Protein AF-A0A2V7V1M1-F1 (afdb_monomer)

Structure (mmCIF, N/CA/C/O backbone):
data_AF-A0A2V7V1M1-F1
#
_entry.id   AF-A0A2V7V1M1-F1
#
loop_
_atom_site.group_PDB
_atom_site.id
_atom_site.type_symbol
_atom_site.label_atom_id
_atom_site.label_alt_id
_atom_site.label_comp_id
_atom_site.label_asym_id
_atom_site.label_entity_id
_atom_site.label_seq_id
_atom_site.pdbx_PDB_ins_code
_atom_site.Cartn_x
_atom_site.Cartn_y
_atom_site.Cartn_z
_atom_site.occupancy
_atom_site.B_iso_or_equiv
_atom_site.auth_seq_id
_atom_site.auth_comp_id
_atom_site.auth_asym_id
_atom_site.auth_atom_id
_atom_site.pdbx_PDB_model_num
ATOM 1 N N . MET A 1 1 ? 13.861 43.658 44.690 1.00 51.38 1 MET A N 1
ATOM 2 C CA . MET A 1 1 ? 13.424 42.309 44.253 1.00 51.38 1 MET A CA 1
ATOM 3 C C . MET A 1 1 ? 11.923 42.348 43.975 1.00 51.38 1 MET A C 1
ATOM 5 O O . MET A 1 1 ? 11.131 42.297 44.905 1.00 51.38 1 MET A O 1
ATOM 9 N N . SER A 1 2 ? 11.539 42.556 42.711 1.00 53.91 2 SER A N 1
ATOM 10 C CA . SER A 1 2 ? 10.139 42.697 42.281 1.00 53.91 2 SER A CA 1
ATOM 11 C C . SER A 1 2 ? 9.498 41.315 42.116 1.00 53.91 2 SER A C 1
ATOM 13 O O . SER A 1 2 ? 9.971 40.508 41.316 1.00 53.91 2 SER A O 1
ATOM 15 N N . ARG A 1 3 ? 8.462 41.010 42.907 1.00 58.75 3 ARG A N 1
ATOM 16 C CA . ARG A 1 3 ? 7.709 39.749 42.821 1.00 58.75 3 ARG A CA 1
ATOM 17 C C . ARG A 1 3 ? 6.746 39.830 41.635 1.00 58.75 3 ARG A C 1
ATOM 19 O O . ARG A 1 3 ? 5.754 40.548 41.697 1.00 58.75 3 ARG A O 1
ATOM 26 N N . HIS A 1 4 ? 7.038 39.092 40.567 1.00 59.34 4 HIS A N 1
ATOM 27 C CA . HIS A 1 4 ? 6.088 38.865 39.476 1.00 59.34 4 HIS A CA 1
ATOM 28 C C . HIS A 1 4 ? 4.825 38.161 40.016 1.00 59.34 4 HIS A C 1
ATOM 30 O O . HIS A 1 4 ? 4.958 37.130 40.683 1.00 59.34 4 HIS A O 1
ATOM 36 N N . PRO A 1 5 ? 3.606 38.666 39.750 1.00 63.44 5 PRO A N 1
ATOM 37 C CA . PRO A 1 5 ? 2.379 37.979 40.134 1.00 63.44 5 PRO A CA 1
ATOM 38 C C . PRO A 1 5 ? 2.187 36.720 39.277 1.00 63.44 5 PRO A C 1
ATOM 40 O O . PRO A 1 5 ? 2.257 36.759 38.049 1.00 63.44 5 PRO A O 1
ATOM 43 N N . ALA A 1 6 ? 1.949 35.587 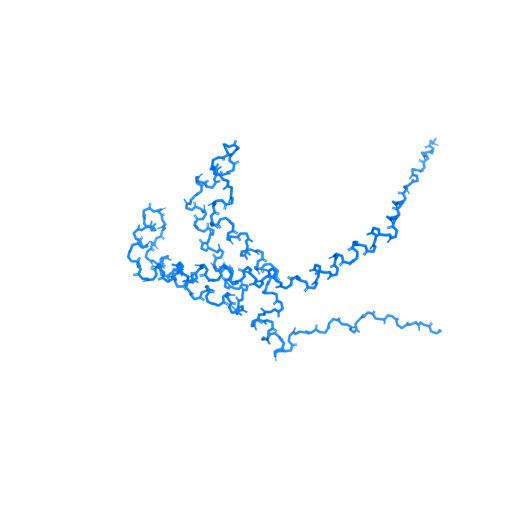39.938 1.00 64.56 6 ALA A N 1
ATOM 44 C CA . ALA A 1 6 ? 1.713 34.302 39.294 1.00 64.56 6 ALA A CA 1
ATOM 45 C C . ALA A 1 6 ? 0.456 34.355 38.408 1.00 64.56 6 ALA A C 1
ATOM 47 O O . ALA A 1 6 ? -0.660 34.564 38.890 1.00 64.56 6 ALA A O 1
ATOM 48 N N . VAL A 1 7 ? 0.630 34.133 37.104 1.00 67.25 7 VAL A N 1
ATOM 49 C CA . VAL A 1 7 ? -0.473 33.997 36.146 1.00 67.25 7 VAL A CA 1
ATOM 50 C C . VAL A 1 7 ? -1.250 32.720 36.482 1.00 67.25 7 VAL A C 1
ATOM 52 O O . VAL A 1 7 ? -0.789 31.605 36.242 1.00 67.25 7 VAL A O 1
ATOM 55 N N . LYS A 1 8 ? -2.442 32.875 37.069 1.00 66.94 8 LYS A N 1
ATOM 56 C CA . LYS A 1 8 ? -3.349 31.773 37.414 1.00 66.94 8 LYS A CA 1
ATOM 57 C C . LYS A 1 8 ? -3.848 31.118 36.118 1.00 66.94 8 LYS A C 1
ATOM 59 O O . LYS A 1 8 ? -4.752 31.645 35.471 1.00 66.94 8 LYS A O 1
ATOM 64 N N . ARG A 1 9 ? -3.244 29.989 35.714 1.00 70.25 9 ARG A N 1
ATOM 65 C CA . ARG A 1 9 ? -3.708 29.169 34.577 1.00 70.25 9 ARG A CA 1
ATOM 66 C C . ARG A 1 9 ? -5.185 28.831 34.792 1.00 70.25 9 ARG A C 1
ATOM 68 O O . ARG A 1 9 ? -5.522 28.093 35.713 1.00 70.25 9 ARG A O 1
ATOM 75 N N . ARG A 1 10 ? -6.069 29.386 33.960 1.00 66.31 10 ARG A N 1
ATOM 76 C CA . ARG A 1 10 ? -7.486 29.009 33.949 1.00 66.31 10 ARG A CA 1
ATOM 77 C C . ARG A 1 10 ? -7.584 27.581 33.417 1.00 66.31 10 ARG A C 1
ATOM 79 O O . ARG A 1 10 ? -7.200 27.322 32.281 1.00 66.31 10 ARG A O 1
ATOM 86 N N . SER A 1 11 ? -8.070 26.662 34.242 1.00 73.69 11 SER A N 1
ATOM 87 C CA . SER A 1 11 ? -8.460 25.326 33.798 1.00 73.69 11 SER A CA 1
ATOM 88 C C . SER A 1 11 ? -9.608 25.452 32.784 1.00 73.69 11 SER A C 1
ATOM 90 O O . SER A 1 11 ? -10.549 26.208 33.048 1.00 73.69 11 SER A O 1
ATOM 92 N N . PRO A 1 12 ? -9.533 24.777 31.621 1.00 70.44 12 PRO A N 1
ATOM 93 C CA . PRO A 1 12 ? -10.560 24.875 30.588 1.00 70.44 12 PRO A CA 1
ATOM 94 C C . PRO A 1 12 ? -11.915 24.433 31.150 1.00 70.44 12 PRO A C 1
ATOM 96 O O . PRO A 1 12 ? -12.007 23.416 31.839 1.00 70.44 12 PRO A O 1
ATOM 99 N N . MET A 1 13 ? -12.961 25.221 30.891 1.00 72.62 13 MET A N 1
ATOM 100 C CA . MET A 1 13 ? -14.314 24.890 31.338 1.00 72.62 13 MET A CA 1
ATOM 101 C C . MET A 1 13 ? -14.785 23.604 30.635 1.00 72.62 13 MET A C 1
ATOM 103 O O . MET A 1 13 ? -14.652 23.507 29.412 1.00 72.62 13 MET A O 1
ATOM 107 N N . PRO A 1 14 ? -15.327 22.614 31.368 1.00 74.44 14 PRO A N 1
ATOM 108 C CA . PRO A 1 14 ? -15.823 21.384 30.766 1.00 74.44 14 PRO A CA 1
ATOM 109 C C . PRO A 1 14 ? -16.993 21.682 29.822 1.00 74.44 14 PRO A C 1
ATOM 111 O O . PRO A 1 14 ? -17.868 22.491 30.132 1.00 74.44 14 PRO A O 1
ATOM 114 N N . ALA A 1 15 ? -17.016 21.011 28.668 1.00 77.38 15 ALA A N 1
ATOM 115 C CA . ALA A 1 15 ? -18.083 21.165 27.682 1.00 77.38 15 ALA A CA 1
ATOM 116 C C . ALA A 1 15 ? -19.467 20.825 28.282 1.00 77.38 15 ALA A C 1
ATOM 118 O O . ALA A 1 15 ? -19.541 19.988 29.189 1.00 77.38 15 ALA A O 1
ATOM 119 N N . PRO A 1 16 ? -20.570 21.393 27.758 1.00 84.56 16 PRO A N 1
ATOM 120 C CA . PRO A 1 16 ? -21.925 21.085 28.216 1.00 84.56 16 PRO A CA 1
ATOM 121 C C . PRO A 1 16 ? -22.226 19.575 28.212 1.00 84.56 16 PRO A C 1
ATOM 123 O O . PRO A 1 16 ? -21.782 18.841 27.326 1.00 84.56 16 PRO A O 1
ATOM 126 N N . SER A 1 17 ? -23.015 19.096 29.178 1.00 84.50 17 SER A N 1
ATOM 127 C CA . SER A 1 17 ? -23.287 17.660 29.397 1.00 84.50 17 SER A CA 1
ATOM 128 C C . SER A 1 17 ? -23.879 16.943 28.173 1.00 84.50 17 SER A C 1
ATOM 130 O O . SER A 1 17 ? -23.577 15.773 27.936 1.00 84.50 17 SER A O 1
ATOM 132 N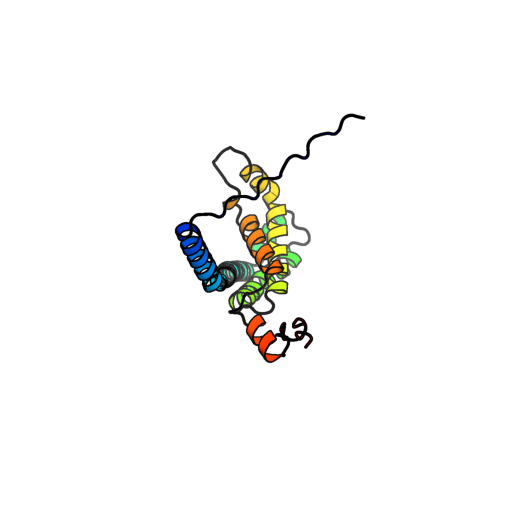 N . PHE A 1 18 ? -24.667 17.651 27.362 1.00 86.88 18 PHE A N 1
ATOM 133 C CA . PHE A 1 18 ? -25.202 17.163 26.091 1.00 86.88 18 PHE A CA 1
ATOM 134 C C . PHE A 1 18 ? -24.100 16.889 25.053 1.00 86.88 18 PHE A C 1
ATOM 136 O O . PHE A 1 18 ? -24.046 15.793 24.493 1.00 86.88 18 PHE A O 1
ATOM 143 N N . VAL A 1 19 ? -23.158 17.824 24.874 1.00 90.06 19 VAL A N 1
ATOM 144 C CA . VAL A 1 19 ? -22.005 17.676 23.964 1.00 90.06 19 VAL A CA 1
ATOM 145 C C . VAL A 1 19 ? -21.150 16.482 24.380 1.00 90.06 19 VAL A C 1
ATOM 147 O O . VAL A 1 19 ? -20.764 15.669 23.545 1.00 90.06 19 VAL A O 1
ATOM 150 N N . GLN A 1 20 ? -20.922 16.309 25.684 1.00 88.69 20 GLN A N 1
ATOM 151 C CA . GLN A 1 20 ? -20.169 15.161 26.189 1.00 88.69 20 GLN A CA 1
ATOM 152 C C . GLN A 1 20 ? -20.876 13.822 25.949 1.00 88.69 20 GLN A C 1
ATOM 154 O O . GLN A 1 20 ? -20.200 12.809 25.771 1.00 88.69 20 GLN A O 1
ATOM 159 N N . ARG A 1 21 ? -22.215 13.776 25.994 1.00 86.94 21 ARG A N 1
ATOM 160 C CA . ARG A 1 21 ? -22.986 12.553 25.713 1.00 86.94 21 ARG A CA 1
ATOM 161 C C . ARG A 1 21 ? -22.915 12.191 24.233 1.00 86.94 21 ARG A C 1
ATOM 163 O O . ARG A 1 21 ? -22.612 11.042 23.925 1.00 86.94 21 ARG A O 1
ATOM 170 N N . LEU A 1 22 ? -23.119 13.164 23.343 1.00 92.06 22 LEU A N 1
ATOM 171 C CA . LEU A 1 22 ? -23.002 12.956 21.898 1.00 92.06 22 LEU A CA 1
ATOM 172 C C . LEU A 1 22 ? -21.583 12.540 21.496 1.00 92.06 22 LEU A C 1
ATOM 174 O O . LEU A 1 22 ? -21.419 11.552 20.787 1.00 92.06 22 LEU A O 1
ATOM 178 N N . ALA A 1 23 ? -20.557 13.221 22.015 1.00 91.12 23 ALA A N 1
ATOM 179 C CA . ALA A 1 23 ? -19.163 12.863 21.761 1.00 91.12 23 ALA A CA 1
ATOM 180 C C . ALA A 1 23 ? -18.842 11.437 22.240 1.00 91.12 23 ALA A C 1
ATOM 182 O O . ALA A 1 23 ? -18.230 10.658 21.513 1.00 91.12 23 ALA A O 1
ATOM 183 N N . ARG A 1 24 ? -19.310 11.053 23.437 1.00 91.81 24 ARG A N 1
ATOM 184 C CA . ARG A 1 24 ? -19.140 9.686 23.959 1.00 91.81 24 ARG A CA 1
ATOM 185 C C . ARG A 1 24 ? -19.852 8.640 23.105 1.00 91.81 24 ARG A C 1
ATOM 187 O O . ARG A 1 24 ? -19.298 7.564 22.901 1.00 91.81 24 ARG A O 1
ATOM 194 N N . LEU A 1 25 ? -21.054 8.938 22.615 1.00 93.19 25 LEU A N 1
ATOM 195 C CA . LEU A 1 25 ? -21.785 8.038 21.726 1.00 93.19 25 LEU A CA 1
ATOM 196 C C . LEU A 1 25 ? -21.043 7.856 20.395 1.00 93.19 25 LEU A C 1
ATOM 198 O O . LEU A 1 25 ? -20.834 6.722 19.972 1.00 93.19 25 LEU A O 1
ATOM 202 N N . GLY A 1 26 ? -20.581 8.954 19.790 1.00 91.50 26 GLY A N 1
ATOM 203 C CA . GLY A 1 26 ? -19.808 8.928 18.547 1.00 91.50 26 GLY A CA 1
ATOM 204 C C . GLY A 1 26 ? -18.506 8.137 18.680 1.00 91.50 26 GLY A C 1
ATOM 205 O O . GLY A 1 26 ? -18.229 7.271 17.856 1.00 91.50 26 GLY A O 1
ATOM 206 N N . LEU A 1 27 ? -17.748 8.351 19.760 1.00 92.69 27 LEU A N 1
ATOM 207 C CA . LEU A 1 27 ? -16.517 7.599 20.035 1.00 92.69 27 LEU A CA 1
ATOM 208 C C . LEU A 1 27 ? -16.779 6.098 20.224 1.00 92.69 27 LEU A C 1
ATOM 210 O O . LEU A 1 27 ? -16.011 5.276 19.731 1.00 92.69 27 LEU A O 1
ATOM 214 N N . ARG A 1 28 ? -17.874 5.724 20.898 1.00 93.12 28 ARG A N 1
ATOM 215 C CA . ARG A 1 28 ? -18.269 4.314 21.058 1.00 93.12 28 ARG A CA 1
ATOM 216 C C . ARG A 1 28 ? -18.643 3.670 19.728 1.00 93.12 28 ARG A C 1
ATOM 218 O O . ARG A 1 28 ? -18.215 2.552 19.465 1.00 93.12 28 ARG A O 1
ATOM 225 N N . ALA A 1 29 ? -19.409 4.371 18.896 1.00 91.50 29 ALA A N 1
ATOM 226 C CA . ALA A 1 29 ? -19.768 3.890 17.567 1.00 91.50 29 ALA A CA 1
ATOM 227 C C . ALA A 1 29 ? -18.523 3.721 16.679 1.00 91.50 29 ALA A C 1
ATOM 229 O O . ALA A 1 29 ? -18.349 2.674 16.060 1.00 91.50 29 ALA A O 1
ATOM 230 N N . ALA A 1 30 ? -17.614 4.701 16.684 1.00 89.94 30 ALA A N 1
ATOM 231 C CA . ALA A 1 30 ? -16.349 4.621 15.958 1.00 89.94 30 ALA A CA 1
ATOM 232 C C . ALA A 1 30 ? -15.490 3.436 16.428 1.00 89.94 30 ALA A C 1
ATOM 234 O O . ALA A 1 30 ? -14.969 2.694 15.601 1.00 89.94 30 ALA A O 1
ATOM 235 N N . ALA A 1 31 ? -15.396 3.205 17.742 1.00 88.50 31 ALA A N 1
ATOM 236 C CA . ALA A 1 31 ? -14.683 2.055 18.294 1.00 88.50 31 ALA A CA 1
ATOM 237 C C . ALA A 1 31 ? -15.320 0.718 17.879 1.00 88.50 31 ALA A C 1
ATOM 239 O O . ALA A 1 31 ? -14.606 -0.215 17.516 1.00 88.50 31 ALA A O 1
ATOM 240 N N . ALA A 1 32 ? -16.655 0.634 17.873 1.00 88.94 32 ALA A N 1
ATOM 241 C CA . ALA A 1 32 ? -17.377 -0.563 17.446 1.00 88.94 32 ALA A CA 1
ATOM 242 C C . ALA A 1 32 ? -17.166 -0.883 15.956 1.00 88.94 32 ALA A C 1
ATOM 244 O O . ALA A 1 32 ? -17.145 -2.051 15.583 1.00 88.94 32 ALA A O 1
ATOM 245 N N . LEU A 1 33 ? -16.977 0.138 15.115 1.00 91.81 33 LEU A N 1
ATOM 246 C CA . LEU A 1 33 ? -16.771 -0.003 13.670 1.00 91.81 33 LEU A CA 1
ATOM 247 C C . LEU A 1 33 ? -15.294 0.014 13.251 1.00 91.81 33 LEU A C 1
ATOM 249 O O . LEU A 1 33 ? -14.994 -0.172 12.073 1.00 91.81 33 LEU A O 1
ATOM 253 N N . ALA A 1 34 ? -14.356 0.189 14.186 1.00 89.81 34 ALA A N 1
ATOM 254 C CA . ALA A 1 34 ? -12.929 0.329 13.888 1.00 89.81 34 ALA A CA 1
ATOM 255 C C . ALA A 1 34 ? -12.341 -0.875 13.130 1.00 89.81 34 ALA A C 1
ATOM 257 O O . ALA A 1 34 ? -11.367 -0.728 12.395 1.00 89.81 34 ALA A O 1
ATOM 258 N N . PHE A 1 35 ? -12.944 -2.062 13.264 1.00 89.81 35 PHE A N 1
ATOM 259 C CA . PHE A 1 35 ? -12.525 -3.261 12.537 1.00 89.81 35 PHE A CA 1
ATOM 260 C C . PHE A 1 35 ? -12.813 -3.205 11.029 1.00 89.81 35 PHE A C 1
ATOM 262 O O . PHE A 1 35 ? -12.170 -3.935 10.273 1.00 89.81 35 PHE A O 1
ATOM 269 N N . LEU A 1 36 ? -13.755 -2.362 10.584 1.00 92.62 36 LEU A N 1
ATOM 270 C CA . LEU A 1 36 ? -14.121 -2.253 9.172 1.00 92.62 36 LEU A CA 1
ATOM 271 C C . LEU A 1 36 ? -12.991 -1.651 8.346 1.00 92.62 36 LEU A C 1
ATOM 273 O O . LEU A 1 36 ? -12.728 -2.141 7.255 1.00 92.62 36 LEU A O 1
ATOM 277 N N . ALA A 1 37 ? -12.289 -0.643 8.867 1.00 91.06 37 ALA A N 1
ATOM 278 C CA . ALA A 1 37 ? -11.195 0.005 8.149 1.00 91.06 37 ALA A CA 1
ATOM 279 C C . ALA A 1 37 ? -10.106 -0.993 7.690 1.00 91.06 37 ALA A C 1
ATOM 281 O O . ALA A 1 37 ? -9.880 -1.099 6.486 1.00 91.06 37 ALA A O 1
ATOM 282 N N . PRO A 1 38 ? -9.473 -1.799 8.569 1.00 92.06 38 PRO A N 1
ATOM 283 C CA . PRO A 1 38 ? -8.450 -2.751 8.132 1.00 92.06 38 PRO A CA 1
ATOM 284 C C . PRO A 1 38 ? -9.009 -3.919 7.319 1.00 92.06 38 PRO A C 1
ATOM 286 O O . PRO A 1 38 ? -8.279 -4.505 6.521 1.00 92.06 38 PRO A O 1
ATOM 289 N N . LEU A 1 39 ? -10.283 -4.272 7.501 1.00 93.38 39 LEU A N 1
ATOM 290 C CA . LEU A 1 39 ? -10.935 -5.315 6.715 1.00 93.38 39 LEU A CA 1
ATOM 291 C C . LEU A 1 39 ? -11.169 -4.860 5.268 1.00 93.38 39 LEU A C 1
ATOM 293 O O . LEU A 1 39 ? -10.741 -5.535 4.334 1.00 93.38 39 LEU A O 1
ATOM 297 N N . LEU A 1 40 ? -11.800 -3.700 5.083 1.00 95.19 40 LEU A N 1
ATOM 298 C CA . LEU A 1 40 ? -12.105 -3.144 3.766 1.00 95.19 40 LEU A CA 1
ATOM 299 C C . LEU A 1 40 ? -10.831 -2.788 3.001 1.00 95.19 40 LEU A C 1
ATOM 301 O O . LEU A 1 40 ? -10.740 -3.095 1.814 1.00 95.19 40 LEU A O 1
ATOM 305 N N . THR A 1 41 ? -9.822 -2.224 3.674 1.00 94.81 41 THR A N 1
ATOM 306 C CA . THR A 1 41 ? -8.511 -1.966 3.062 1.00 94.81 41 THR A CA 1
ATOM 307 C C . THR A 1 41 ? -7.887 -3.258 2.535 1.00 94.81 41 THR A C 1
ATOM 309 O O . THR A 1 41 ? -7.468 -3.300 1.383 1.00 94.81 41 THR A O 1
ATOM 312 N N . ARG A 1 42 ? -7.877 -4.341 3.326 1.00 96.00 42 ARG A N 1
ATOM 313 C CA . ARG A 1 42 ? -7.328 -5.639 2.897 1.00 96.00 42 ARG A CA 1
ATOM 314 C C . ARG A 1 42 ? -8.064 -6.238 1.712 1.00 96.00 42 ARG A C 1
ATOM 316 O O . ARG A 1 42 ? -7.416 -6.674 0.768 1.00 96.00 42 ARG A O 1
ATOM 323 N N . ILE A 1 43 ? -9.394 -6.254 1.756 1.00 96.62 43 ILE A N 1
ATOM 324 C CA . ILE A 1 43 ? -10.206 -6.813 0.671 1.00 96.62 43 ILE A CA 1
ATOM 325 C C . ILE A 1 43 ? -9.979 -6.010 -0.609 1.00 96.62 43 ILE A C 1
ATOM 327 O O . ILE A 1 43 ? -9.716 -6.593 -1.654 1.00 96.62 43 ILE A O 1
ATOM 331 N N . THR A 1 44 ? -10.022 -4.681 -0.520 1.00 96.69 44 THR A N 1
ATOM 332 C CA . THR A 1 44 ? -9.920 -3.800 -1.689 1.00 96.69 44 THR A CA 1
ATOM 333 C C . THR A 1 44 ? -8.530 -3.865 -2.315 1.00 96.69 44 THR A C 1
ATOM 335 O O . THR A 1 44 ? -8.408 -4.152 -3.505 1.00 96.69 44 THR A O 1
ATOM 338 N N . LEU A 1 45 ? -7.474 -3.658 -1.520 1.00 97.19 45 LEU A N 1
ATOM 339 C CA . LEU A 1 45 ? -6.100 -3.693 -2.025 1.00 97.19 45 LEU A CA 1
ATOM 340 C C . LEU A 1 45 ? -5.703 -5.106 -2.433 1.00 97.19 45 LEU A C 1
ATOM 342 O O . LEU A 1 45 ? -5.124 -5.291 -3.496 1.00 97.19 45 LEU A O 1
ATOM 346 N N . GLY A 1 46 ? -6.029 -6.108 -1.617 1.00 97.31 46 GLY A N 1
ATOM 347 C CA . GLY A 1 46 ? -5.696 -7.496 -1.909 1.00 97.31 46 GLY A CA 1
ATOM 348 C C . GLY A 1 46 ? -6.345 -7.978 -3.204 1.00 97.31 46 GLY A C 1
ATOM 349 O O . GLY A 1 46 ? -5.680 -8.600 -4.028 1.00 97.31 46 GLY A O 1
ATOM 350 N N . HIS A 1 47 ? -7.610 -7.619 -3.438 1.00 97.88 47 HIS A N 1
ATOM 351 C CA . HIS A 1 47 ? -8.292 -7.913 -4.696 1.00 97.88 47 HIS A CA 1
ATOM 352 C C . HIS A 1 47 ? -7.668 -7.165 -5.881 1.00 97.88 47 HIS A C 1
ATOM 354 O O . HIS A 1 47 ? -7.427 -7.776 -6.920 1.00 97.88 47 HIS A O 1
ATOM 360 N N . ALA A 1 48 ? -7.353 -5.874 -5.727 1.00 97.50 48 ALA A N 1
ATOM 361 C CA . ALA A 1 48 ? -6.688 -5.097 -6.771 1.00 97.50 48 ALA A CA 1
ATOM 362 C C . ALA A 1 48 ? -5.339 -5.722 -7.170 1.00 97.50 48 ALA A C 1
ATOM 364 O O . ALA A 1 48 ? -5.127 -6.001 -8.347 1.00 97.50 48 ALA A O 1
ATOM 365 N N . PHE A 1 49 ? -4.481 -6.039 -6.195 1.00 98.00 49 PHE A N 1
ATOM 366 C CA . PHE A 1 49 ? -3.190 -6.691 -6.434 1.00 98.00 49 PHE A CA 1
ATOM 367 C C . PHE A 1 49 ? -3.320 -8.085 -7.039 1.00 98.00 49 PHE A C 1
ATOM 369 O O . PHE A 1 49 ? -2.554 -8.449 -7.927 1.00 98.00 49 PHE A O 1
ATOM 376 N N . PHE A 1 50 ? -4.307 -8.865 -6.601 1.00 97.94 50 PHE A N 1
ATOM 377 C CA . PHE A 1 50 ? -4.566 -10.171 -7.192 1.00 97.94 50 PHE A CA 1
ATOM 378 C C . PHE A 1 50 ? -4.900 -10.052 -8.685 1.00 97.94 50 PHE A C 1
ATOM 380 O O . PHE A 1 50 ? -4.348 -10.790 -9.504 1.00 97.94 50 PHE A O 1
ATOM 387 N N . LEU A 1 51 ? -5.766 -9.102 -9.052 1.00 97.56 51 LEU A N 1
ATOM 388 C CA . LEU A 1 51 ? -6.138 -8.866 -10.445 1.00 97.56 51 LEU A CA 1
ATOM 389 C C . LEU A 1 51 ? -4.954 -8.359 -11.279 1.00 97.56 51 LEU A C 1
ATOM 391 O O . LEU A 1 51 ? -4.711 -8.894 -12.364 1.00 97.56 51 LEU A O 1
ATOM 395 N N . THR A 1 52 ? -4.190 -7.380 -10.782 1.00 95.62 52 THR A N 1
ATOM 396 C CA . THR A 1 52 ? -3.019 -6.853 -11.506 1.00 95.62 52 THR A CA 1
ATOM 397 C C . THR A 1 52 ? -1.926 -7.905 -11.641 1.00 95.62 52 THR A C 1
ATOM 399 O O . THR A 1 52 ? -1.401 -8.104 -12.735 1.00 95.62 52 THR A O 1
ATOM 402 N N . GLY A 1 53 ? -1.634 -8.644 -10.570 1.00 96.19 53 GLY A N 1
ATOM 403 C CA . GLY A 1 53 ? -0.669 -9.738 -10.562 1.00 96.19 53 GLY A CA 1
ATOM 404 C C . GLY A 1 53 ? -1.060 -10.852 -11.530 1.00 96.19 53 GLY A C 1
ATOM 405 O O . GLY A 1 53 ? -0.224 -11.324 -12.297 1.00 96.19 53 GLY A O 1
ATOM 406 N N . ARG A 1 54 ? -2.348 -11.218 -11.585 1.00 97.56 54 ARG A N 1
ATOM 407 C CA . ARG A 1 54 ? -2.859 -12.185 -12.568 1.00 97.56 54 ARG A CA 1
ATOM 408 C C . ARG A 1 54 ? -2.649 -11.691 -13.998 1.00 97.56 54 ARG A C 1
ATOM 410 O O . ARG A 1 54 ? -2.209 -12.467 -14.842 1.00 97.56 54 ARG A O 1
ATOM 417 N N . GLY A 1 55 ? -2.938 -10.418 -14.266 1.00 96.81 55 GLY A N 1
ATOM 418 C CA . GLY A 1 55 ? -2.712 -9.799 -15.573 1.00 96.81 55 GLY A CA 1
ATOM 419 C C . GLY A 1 55 ? -1.235 -9.788 -15.977 1.00 96.81 55 GLY A C 1
ATOM 420 O O . GLY A 1 55 ? -0.916 -10.123 -17.118 1.00 96.81 55 GLY A O 1
ATOM 421 N N . LYS A 1 56 ? -0.337 -9.479 -15.031 1.00 95.69 56 LYS A N 1
ATOM 422 C CA . LYS A 1 56 ? 1.123 -9.505 -15.223 1.00 95.69 56 LYS A CA 1
ATOM 423 C C . LYS A 1 56 ? 1.652 -10.911 -15.480 1.00 95.69 56 LYS A C 1
ATOM 425 O O . LYS A 1 56 ? 2.517 -11.079 -16.323 1.00 95.69 56 LYS A O 1
ATOM 430 N N . LEU A 1 57 ? 1.129 -11.926 -14.791 1.00 96.12 57 LEU A N 1
ATOM 431 C CA . LEU A 1 57 ? 1.502 -13.321 -15.047 1.00 96.12 57 LEU A CA 1
ATOM 432 C C . LEU A 1 57 ? 0.981 -13.816 -16.401 1.00 96.12 57 LEU A C 1
ATOM 434 O O . LEU A 1 57 ? 1.678 -14.563 -17.078 1.00 96.12 57 LEU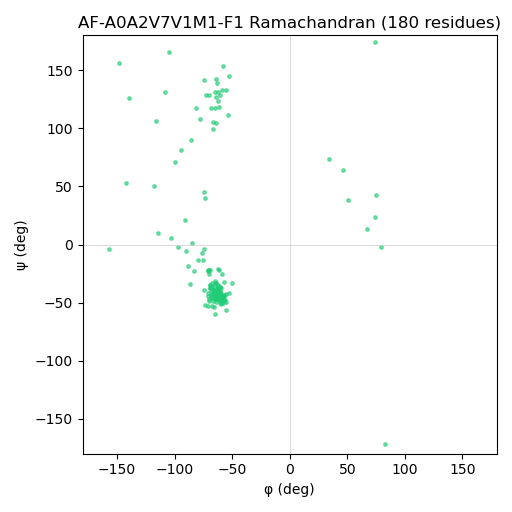 A O 1
ATOM 438 N N . ALA A 1 58 ? -0.221 -13.396 -16.805 1.00 97.12 58 ALA A N 1
ATOM 439 C CA . ALA A 1 58 ? -0.792 -13.757 -18.100 1.00 97.12 58 ALA A CA 1
ATOM 440 C C . ALA A 1 58 ? -0.051 -13.102 -19.280 1.00 97.12 58 ALA A C 1
ATOM 442 O O . ALA A 1 58 ? 0.089 -13.725 -20.326 1.00 97.12 58 ALA A O 1
ATOM 443 N N . ASN A 1 59 ? 0.443 -11.873 -19.102 1.00 96.38 59 ASN A N 1
ATOM 444 C CA . ASN A 1 59 ? 1.153 -11.100 -20.127 1.00 96.38 59 ASN A CA 1
ATOM 445 C C . ASN A 1 59 ? 2.593 -10.803 -19.690 1.00 96.38 59 ASN A C 1
ATOM 447 O O . ASN A 1 59 ? 3.034 -9.652 -19.686 1.00 96.38 59 ASN A O 1
ATOM 451 N N . PHE A 1 60 ? 3.307 -11.848 -19.266 1.00 96.38 60 PHE A N 1
ATOM 452 C CA . PHE A 1 60 ? 4.602 -11.705 -18.604 1.00 96.38 60 PHE A CA 1
ATOM 453 C C . PHE A 1 60 ? 5.634 -10.970 -19.462 1.00 96.38 60 PHE A C 1
ATOM 455 O O . PHE A 1 60 ? 6.204 -9.986 -19.002 1.00 96.38 60 PHE A O 1
ATOM 462 N N . GLU A 1 61 ? 5.802 -11.373 -20.723 1.00 96.69 61 GLU A N 1
ATOM 463 C CA . GLU A 1 61 ? 6.761 -10.747 -21.646 1.00 96.69 61 GLU A CA 1
ATOM 464 C C . GLU A 1 61 ? 6.485 -9.254 -21.847 1.00 96.69 61 GLU A C 1
ATOM 466 O O . GLU A 1 61 ? 7.390 -8.429 -21.764 1.00 96.69 61 GLU A O 1
ATOM 471 N N . THR A 1 62 ? 5.214 -8.879 -22.015 1.00 96.25 62 THR A N 1
ATOM 472 C CA . THR A 1 62 ? 4.809 -7.472 -22.129 1.00 96.25 62 THR A CA 1
ATOM 473 C C . THR A 1 62 ? 5.177 -6.681 -20.876 1.00 96.25 62 THR A C 1
ATOM 475 O O . THR A 1 62 ? 5.635 -5.544 -20.972 1.00 96.25 62 THR A O 1
ATOM 478 N N . PHE A 1 63 ? 5.011 -7.276 -19.693 1.00 95.88 63 PHE A N 1
ATOM 479 C CA . PHE A 1 63 ? 5.395 -6.631 -18.443 1.00 95.88 63 PHE A CA 1
ATOM 480 C C . PHE A 1 63 ? 6.920 -6.507 -18.295 1.00 95.88 63 PHE A C 1
ATOM 482 O O . PHE A 1 63 ? 7.396 -5.473 -17.827 1.00 95.88 63 PHE A O 1
ATOM 489 N N . VAL A 1 64 ? 7.694 -7.502 -18.742 1.00 97.25 64 VAL A N 1
ATOM 490 C CA . VAL A 1 64 ? 9.165 -7.425 -18.794 1.00 97.25 64 VAL A CA 1
ATOM 491 C C . VAL A 1 64 ? 9.613 -6.286 -19.711 1.00 97.25 64 VAL A C 1
ATOM 493 O O . VAL A 1 64 ? 10.432 -5.464 -19.294 1.00 97.25 64 VAL A O 1
ATOM 496 N N . SER A 1 65 ? 9.053 -6.187 -20.922 1.00 96.69 65 SER A N 1
ATOM 497 C CA . SER A 1 65 ? 9.352 -5.092 -21.854 1.00 96.69 65 SER A CA 1
ATOM 498 C C . SER A 1 65 ? 9.016 -3.729 -21.249 1.00 96.69 65 SER A C 1
ATOM 500 O O . SER A 1 65 ? 9.860 -2.836 -21.267 1.00 96.69 65 SER A O 1
ATOM 502 N N . PHE A 1 66 ? 7.842 -3.597 -20.621 1.00 93.81 66 PHE A N 1
ATOM 503 C CA . PHE A 1 66 ? 7.439 -2.376 -19.921 1.00 93.81 66 PHE A CA 1
ATOM 504 C C . PHE A 1 66 ? 8.449 -1.971 -18.837 1.00 93.81 66 PHE A C 1
ATOM 506 O O . PHE A 1 66 ? 8.873 -0.819 -18.788 1.00 93.81 66 PHE A O 1
ATOM 513 N N . LEU A 1 67 ? 8.888 -2.904 -17.986 1.00 93.62 67 LEU A N 1
ATOM 514 C CA . LEU A 1 67 ? 9.900 -2.609 -16.964 1.00 93.62 67 LEU A CA 1
ATOM 515 C C . LEU A 1 67 ? 11.239 -2.177 -17.582 1.00 93.62 67 LEU A C 1
ATOM 517 O O . LEU A 1 67 ? 11.905 -1.296 -17.036 1.00 93.62 67 LEU A O 1
ATOM 521 N N . GLY A 1 68 ? 11.614 -2.761 -18.723 1.00 94.12 68 GLY A N 1
ATOM 522 C CA . GLY A 1 68 ? 12.796 -2.363 -19.487 1.00 94.12 68 GLY A CA 1
ATOM 523 C C . GLY A 1 68 ? 12.704 -0.927 -20.011 1.00 94.12 68 GLY A C 1
ATOM 524 O O . GLY A 1 68 ? 13.634 -0.147 -19.815 1.00 94.12 68 GLY A O 1
ATOM 525 N N . GLU A 1 69 ? 11.569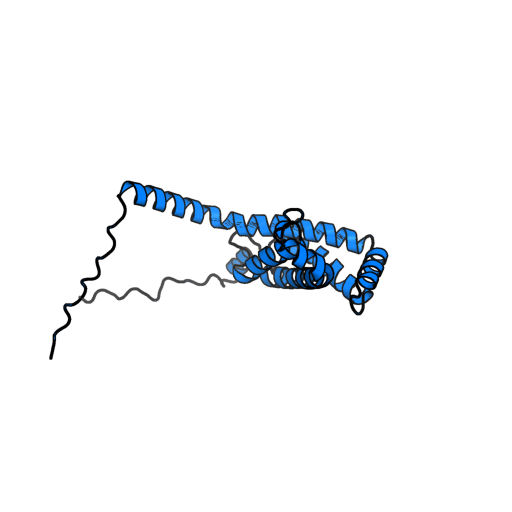 -0.547 -20.603 1.00 94.25 69 GLU A N 1
ATOM 526 C CA . GLU A 1 69 ? 11.309 0.818 -21.092 1.00 94.25 69 GLU A CA 1
ATOM 527 C C . GLU A 1 69 ? 11.318 1.856 -19.964 1.00 94.25 69 GLU A C 1
ATOM 529 O O . GLU A 1 69 ? 11.798 2.976 -20.138 1.00 94.25 69 GLU A O 1
ATOM 534 N N . GLN A 1 70 ? 10.841 1.469 -18.780 1.00 90.38 70 GLN A N 1
ATOM 535 C CA . GLN A 1 70 ? 10.877 2.298 -17.577 1.00 90.38 70 GLN A CA 1
ATOM 536 C C . GLN A 1 70 ? 12.276 2.403 -16.936 1.00 90.38 70 GLN A C 1
ATOM 538 O O . GLN A 1 70 ? 12.454 3.131 -15.958 1.00 90.38 70 GLN A O 1
ATOM 543 N N . GLY A 1 71 ? 13.277 1.689 -17.462 1.00 90.50 71 GLY A N 1
ATOM 544 C CA . GLY A 1 71 ? 14.652 1.716 -16.963 1.00 90.50 71 GLY A CA 1
ATOM 545 C C . GLY A 1 71 ? 14.855 0.970 -15.642 1.00 90.50 71 GLY A C 1
ATOM 546 O O . GLY A 1 71 ? 15.789 1.281 -14.900 1.00 90.50 71 GLY A O 1
ATOM 547 N N . VAL A 1 72 ? 13.991 0.002 -15.318 1.00 90.19 72 VAL A N 1
ATOM 548 C CA . VAL A 1 72 ? 14.134 -0.827 -14.114 1.00 90.19 72 VAL A CA 1
ATOM 549 C C . VAL A 1 72 ? 15.300 -1.809 -14.311 1.00 90.19 72 VAL A C 1
ATOM 551 O O . VAL A 1 72 ? 15.332 -2.524 -15.315 1.00 90.19 72 VAL A O 1
ATOM 554 N N . PRO A 1 73 ? 16.267 -1.888 -13.375 1.00 90.62 73 PRO A N 1
ATOM 555 C CA . PRO A 1 73 ? 17.389 -2.817 -13.493 1.00 90.62 73 PRO A CA 1
ATOM 556 C C . PRO A 1 73 ? 16.897 -4.268 -13.448 1.00 90.62 73 PRO A C 1
ATOM 558 O O . PRO A 1 73 ? 15.992 -4.578 -12.682 1.00 90.62 73 PRO A O 1
ATOM 561 N N . TRP A 1 74 ? 17.497 -5.171 -14.231 1.00 93.00 74 TRP A N 1
ATOM 562 C CA . TRP A 1 74 ? 17.093 -6.588 -14.320 1.00 93.00 74 TRP A CA 1
ATOM 563 C C . TRP A 1 74 ? 15.564 -6.779 -14.457 1.00 93.00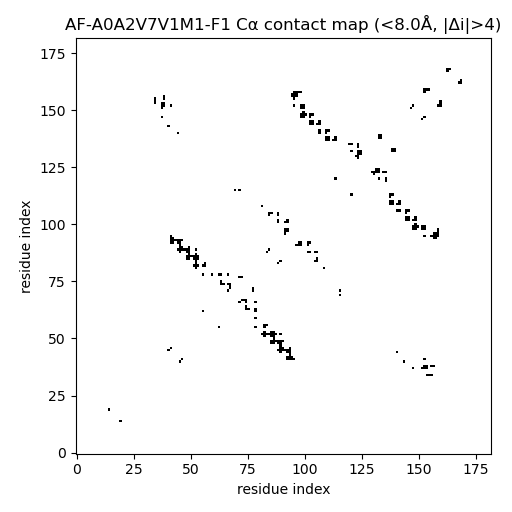 74 TRP A C 1
ATOM 565 O O . TRP A 1 74 ? 14.924 -7.330 -13.552 1.00 93.00 74 TRP A O 1
ATOM 575 N N . PRO A 1 75 ? 14.958 -6.311 -15.564 1.00 94.06 75 PRO A N 1
ATOM 576 C CA . PRO A 1 75 ? 13.503 -6.253 -15.718 1.00 94.06 75 PRO A CA 1
ATOM 577 C C . PRO A 1 75 ? 12.834 -7.629 -15.628 1.00 94.06 75 PRO A C 1
ATOM 579 O O . PRO A 1 75 ? 11.782 -7.747 -15.013 1.00 94.06 75 PRO A O 1
ATOM 582 N N . GLU A 1 76 ? 13.464 -8.683 -16.147 1.00 94.81 76 GLU A N 1
ATOM 583 C CA . GLU A 1 76 ? 12.940 -10.055 -16.086 1.00 94.81 76 GLU A CA 1
ATOM 584 C C . GLU A 1 76 ? 12.861 -10.593 -14.646 1.00 94.81 76 GLU A C 1
ATOM 586 O O . GLU A 1 76 ? 11.821 -11.086 -14.199 1.00 94.81 76 GLU A O 1
ATOM 591 N N . MET A 1 77 ? 13.937 -10.421 -13.870 1.00 95.38 77 MET A N 1
ATOM 592 C CA . MET A 1 77 ? 13.970 -10.824 -12.461 1.00 95.38 77 MET A CA 1
ATOM 593 C C . MET A 1 77 ? 12.932 -10.044 -11.646 1.00 95.38 77 MET A C 1
ATOM 595 O O . MET A 1 77 ? 12.182 -10.634 -10.864 1.00 95.38 77 MET A O 1
ATOM 599 N N . ASN A 1 78 ? 12.854 -8.726 -11.852 1.00 93.94 78 ASN A N 1
ATOM 600 C CA . ASN A 1 78 ? 11.860 -7.891 -11.184 1.00 93.94 78 ASN A CA 1
ATOM 601 C C . ASN A 1 78 ? 10.433 -8.267 -11.586 1.00 93.94 78 ASN A C 1
ATOM 603 O O . ASN A 1 78 ? 9.572 -8.355 -10.713 1.00 93.94 78 ASN A O 1
ATOM 607 N N . ALA A 1 79 ? 10.178 -8.569 -12.860 1.00 95.19 79 ALA A N 1
ATOM 608 C CA . ALA A 1 79 ? 8.873 -9.023 -13.319 1.00 95.19 79 ALA A CA 1
ATOM 609 C C . ALA A 1 79 ? 8.440 -10.301 -12.593 1.00 95.19 79 ALA A C 1
ATOM 611 O O . ALA A 1 79 ? 7.310 -10.376 -12.109 1.00 95.19 79 ALA A O 1
ATOM 612 N N . HIS A 1 80 ? 9.334 -11.288 -12.456 1.00 95.69 80 HIS A N 1
ATOM 613 C CA . HIS A 1 80 ? 9.034 -12.524 -11.730 1.00 95.69 80 HIS A CA 1
ATOM 614 C C . HIS A 1 80 ? 8.682 -12.275 -10.265 1.00 95.69 80 HIS A C 1
ATOM 616 O O . HIS A 1 80 ? 7.708 -12.846 -9.766 1.00 95.69 80 HIS A O 1
ATOM 622 N N . VAL A 1 81 ? 9.462 -11.437 -9.579 1.00 95.75 81 VAL A N 1
ATOM 623 C CA . VAL A 1 81 ? 9.233 -11.117 -8.167 1.00 95.75 81 VAL A CA 1
ATOM 624 C C . VAL A 1 81 ? 7.923 -10.351 -8.003 1.00 95.75 81 VAL A C 1
ATOM 626 O O . VAL A 1 81 ? 7.057 -10.789 -7.250 1.00 95.75 81 VAL A O 1
ATOM 629 N N . VAL A 1 82 ? 7.744 -9.254 -8.740 1.00 95.94 82 VAL A N 1
ATOM 630 C CA . VAL A 1 82 ? 6.580 -8.366 -8.621 1.00 95.94 82 VAL A CA 1
ATOM 631 C C . VAL A 1 82 ? 5.294 -9.091 -9.006 1.00 95.94 82 VAL A C 1
ATOM 633 O O . VAL A 1 82 ? 4.345 -9.077 -8.232 1.00 95.94 82 VAL A O 1
ATOM 636 N N . ALA A 1 83 ? 5.248 -9.780 -10.150 1.00 96.62 83 ALA A N 1
ATOM 637 C CA . ALA A 1 83 ? 4.019 -10.427 -10.612 1.00 96.62 83 ALA A CA 1
ATOM 638 C C . ALA A 1 83 ? 3.537 -11.521 -9.642 1.00 96.62 83 ALA A C 1
ATOM 640 O O . ALA A 1 83 ? 2.347 -11.604 -9.334 1.00 96.62 83 ALA A O 1
ATOM 641 N N . ARG A 1 84 ? 4.460 -12.334 -9.106 1.00 97.12 84 ARG A N 1
ATOM 642 C CA . ARG A 1 84 ? 4.126 -13.371 -8.116 1.00 97.12 84 ARG A CA 1
ATOM 643 C C . ARG A 1 84 ? 3.747 -12.765 -6.770 1.00 97.12 84 ARG A C 1
ATOM 645 O O . ARG A 1 84 ? 2.796 -13.234 -6.150 1.00 97.12 84 ARG A O 1
ATOM 652 N N . LEU A 1 85 ? 4.468 -11.737 -6.327 1.00 97.31 85 LEU A N 1
ATOM 653 C CA . LEU A 1 85 ? 4.183 -11.055 -5.070 1.00 97.31 85 LEU A CA 1
ATOM 654 C C . LEU A 1 85 ? 2.815 -10.372 -5.101 1.00 97.31 85 LEU A C 1
ATOM 656 O O . LEU A 1 85 ? 2.064 -10.508 -4.145 1.00 97.31 85 LEU A O 1
ATOM 660 N N . GLU A 1 86 ? 2.451 -9.711 -6.198 1.00 97.94 86 GLU A N 1
ATOM 661 C CA . GLU A 1 86 ? 1.123 -9.110 -6.358 1.00 97.94 86 GLU A CA 1
ATOM 662 C C . GLU A 1 86 ? 0.021 -10.168 -6.401 1.00 97.94 86 GLU A C 1
ATOM 664 O O . GLU A 1 86 ? -0.978 -10.046 -5.697 1.00 97.94 86 GLU A O 1
ATOM 669 N N . TYR A 1 87 ? 0.227 -11.248 -7.157 1.00 98.12 87 TYR A N 1
ATOM 670 C CA . TYR A 1 87 ? -0.768 -12.308 -7.287 1.00 98.12 87 TYR A CA 1
ATOM 671 C C . TYR A 1 87 ? -1.023 -13.033 -5.957 1.00 98.12 87 TYR A C 1
ATOM 673 O O . TYR A 1 87 ? -2.136 -13.012 -5.431 1.00 98.12 87 TYR A O 1
ATOM 681 N N . TYR A 1 88 ? 0.013 -13.649 -5.378 1.00 97.94 88 TYR A N 1
ATOM 682 C CA . TYR A 1 88 ? -0.128 -14.421 -4.142 1.00 97.94 88 TYR A CA 1
ATOM 683 C C . TYR A 1 88 ? -0.295 -13.518 -2.922 1.00 97.94 88 TYR A C 1
ATOM 685 O O . TYR A 1 88 ? -1.105 -13.810 -2.044 1.00 97.94 88 TYR A O 1
ATOM 693 N N . GLY A 1 89 ? 0.434 -12.402 -2.873 1.00 96.75 89 GLY A N 1
ATOM 694 C CA . GLY A 1 89 ? 0.299 -11.417 -1.807 1.00 96.75 89 GLY A CA 1
ATOM 695 C C . GLY A 1 89 ? -1.092 -10.797 -1.791 1.00 96.75 89 GLY A C 1
ATOM 696 O O . GLY A 1 89 ? -1.675 -10.680 -0.721 1.00 96.75 89 GLY A O 1
ATOM 697 N N . GLY A 1 90 ? -1.685 -10.504 -2.951 1.00 97.06 90 GLY A N 1
ATOM 698 C CA . GLY A 1 90 ? -3.071 -10.050 -3.038 1.00 97.06 90 GLY A CA 1
ATOM 699 C C . GLY A 1 90 ? -4.049 -11.026 -2.376 1.00 97.06 90 GLY A C 1
ATOM 700 O O . GLY A 1 90 ? -4.824 -10.632 -1.505 1.00 97.06 90 GLY A O 1
ATOM 701 N N . MET A 1 91 ? -3.949 -12.321 -2.698 1.00 97.19 91 MET A N 1
ATOM 702 C CA . MET A 1 91 ? -4.792 -13.367 -2.093 1.00 97.19 91 MET A CA 1
ATOM 703 C C . MET A 1 91 ? -4.590 -13.483 -0.577 1.00 97.19 91 MET A C 1
ATOM 705 O O . MET A 1 91 ? -5.562 -13.518 0.182 1.00 97.19 91 MET A O 1
ATOM 709 N N . LEU A 1 92 ? -3.333 -13.520 -0.125 1.00 95.88 92 LEU A N 1
ATOM 710 C CA . LEU A 1 92 ? -2.995 -13.602 1.299 1.00 95.88 92 LEU A CA 1
ATOM 711 C C . LEU A 1 92 ? -3.503 -12.378 2.069 1.00 95.88 92 LEU A C 1
ATOM 713 O O . LEU A 1 92 ? -4.000 -12.515 3.188 1.00 95.88 92 LEU A O 1
ATOM 717 N N . LEU A 1 93 ? -3.441 -11.195 1.453 1.00 95.94 93 LEU A N 1
ATOM 718 C CA . LEU A 1 93 ? -3.920 -9.951 2.037 1.00 95.94 93 LEU A CA 1
ATOM 719 C C . LEU A 1 93 ? -5.439 -9.962 2.235 1.00 95.94 93 LEU A C 1
ATOM 721 O O . LEU A 1 93 ? -5.896 -9.601 3.319 1.00 95.94 93 LEU A O 1
ATOM 725 N N . VAL A 1 94 ? -6.208 -10.430 1.241 1.00 95.69 94 VAL A N 1
ATOM 726 C CA . VAL A 1 94 ? -7.677 -10.571 1.341 1.00 95.69 94 VAL A CA 1
ATOM 727 C C . VAL A 1 94 ? -8.052 -11.462 2.522 1.00 95.69 94 VAL A C 1
ATOM 729 O O . VAL A 1 94 ? -8.889 -11.096 3.346 1.00 95.69 94 VAL A O 1
ATOM 732 N N . ILE A 1 95 ? -7.394 -12.615 2.635 1.00 92.62 95 ILE A N 1
ATOM 733 C CA . ILE A 1 95 ? -7.647 -13.582 3.707 1.00 92.62 95 ILE A CA 1
ATOM 734 C C . ILE A 1 95 ? -7.126 -13.059 5.068 1.00 92.62 95 ILE A C 1
ATOM 736 O O . ILE A 1 95 ? -7.621 -13.433 6.134 1.00 92.62 95 ILE A O 1
ATOM 740 N N . GLY A 1 96 ? -6.167 -12.131 5.055 1.00 90.50 96 GLY A N 1
ATOM 741 C CA . GLY A 1 96 ? -5.541 -11.574 6.251 1.00 90.50 96 GLY A CA 1
ATOM 742 C C . GLY A 1 96 ? -4.560 -12.538 6.904 1.00 90.50 96 GLY A C 1
ATOM 743 O O . GLY A 1 96 ? -4.597 -12.686 8.125 1.00 90.50 96 GLY A O 1
ATOM 744 N N . LEU A 1 97 ? -3.750 -13.217 6.088 1.00 91.81 97 LEU A N 1
ATOM 745 C CA . LEU A 1 97 ? -2.683 -14.112 6.525 1.00 91.81 97 LEU A CA 1
ATOM 746 C C . LEU A 1 97 ? -1.314 -13.473 6.261 1.00 91.81 97 LEU A C 1
ATOM 748 O O . LEU A 1 97 ? -1.051 -13.000 5.157 1.00 91.81 97 LEU A O 1
ATOM 752 N N . LEU A 1 98 ? -0.436 -13.483 7.269 1.00 91.06 98 LEU A N 1
ATOM 753 C CA . LEU A 1 98 ? 0.876 -12.826 7.256 1.00 91.06 98 LEU A CA 1
ATOM 754 C C . LEU A 1 98 ? 0.786 -11.359 6.815 1.00 91.06 98 LEU A C 1
ATOM 756 O O . LEU A 1 98 ? 1.663 -10.842 6.122 1.00 91.06 98 LEU A O 1
ATOM 760 N N . THR A 1 99 ? -0.273 -10.671 7.239 1.00 91.25 99 THR A N 1
ATOM 761 C CA . THR A 1 99 ? -0.707 -9.385 6.681 1.00 91.25 99 THR A CA 1
ATOM 762 C C . THR A 1 99 ? 0.399 -8.343 6.714 1.00 91.25 99 THR A C 1
ATOM 764 O O . THR A 1 99 ? 0.598 -7.639 5.734 1.00 91.25 99 THR A O 1
ATOM 767 N N . ARG A 1 100 ? 1.162 -8.258 7.812 1.00 94.25 100 ARG A N 1
ATOM 768 C CA . ARG A 1 100 ? 2.264 -7.289 7.931 1.00 94.25 100 ARG A CA 1
ATOM 769 C C . ARG A 1 100 ? 3.394 -7.566 6.940 1.00 94.25 100 ARG A C 1
ATOM 771 O O . ARG A 1 100 ? 3.905 -6.630 6.339 1.00 94.25 100 ARG A O 1
ATOM 778 N N . LEU A 1 101 ? 3.769 -8.833 6.760 1.00 94.44 101 LEU A N 1
ATOM 779 C CA . LEU A 1 101 ? 4.844 -9.223 5.841 1.00 94.44 101 LEU A CA 1
ATOM 780 C C . LEU A 1 101 ? 4.411 -9.047 4.386 1.00 94.44 101 LEU A C 1
ATOM 782 O O . LEU A 1 101 ? 5.145 -8.480 3.581 1.00 94.44 101 LEU A O 1
ATOM 786 N N . VAL A 1 102 ? 3.192 -9.480 4.068 1.00 96.00 102 VAL A N 1
ATOM 787 C CA . VAL A 1 102 ? 2.607 -9.345 2.733 1.00 96.00 102 VAL A CA 1
ATOM 788 C C . VAL A 1 102 ? 2.423 -7.872 2.370 1.00 96.00 102 VAL A C 1
ATOM 790 O O . VAL A 1 102 ? 2.843 -7.454 1.294 1.00 96.00 102 VAL A O 1
ATOM 793 N N . ALA A 1 103 ? 1.871 -7.061 3.278 1.00 96.56 103 ALA A N 1
ATOM 794 C CA . ALA A 1 103 ? 1.706 -5.627 3.063 1.00 96.56 103 ALA A CA 1
ATOM 795 C C . ALA A 1 103 ? 3.049 -4.913 2.885 1.00 96.56 103 ALA A C 1
ATOM 797 O O . ALA A 1 103 ? 3.142 -4.025 2.045 1.00 96.56 103 ALA A O 1
ATOM 798 N N . LEU A 1 104 ? 4.095 -5.320 3.614 1.00 97.00 104 LEU A N 1
ATOM 799 C CA . LEU A 1 104 ? 5.442 -4.775 3.445 1.00 97.00 104 LEU A CA 1
ATOM 800 C C . LEU A 1 104 ? 6.020 -5.109 2.062 1.00 97.00 104 LEU A C 1
ATOM 802 O O . LEU A 1 104 ? 6.570 -4.231 1.401 1.00 97.00 104 LEU A O 1
ATOM 806 N N . GLY A 1 105 ? 5.856 -6.352 1.602 1.00 96.62 105 GLY A N 1
ATOM 807 C CA . GLY A 1 105 ? 6.272 -6.753 0.259 1.00 96.62 105 GLY A CA 1
ATOM 808 C C . GLY A 1 105 ? 5.546 -5.957 -0.828 1.00 96.62 105 GLY A C 1
ATOM 809 O O . GLY A 1 105 ? 6.186 -5.365 -1.697 1.00 96.62 105 GLY A O 1
ATOM 810 N N . LEU A 1 106 ? 4.214 -5.883 -0.749 1.00 97.31 106 LEU A N 1
ATOM 811 C CA . LEU A 1 106 ? 3.400 -5.105 -1.687 1.00 97.31 106 LEU A CA 1
ATOM 812 C C . LEU A 1 106 ? 3.743 -3.608 -1.630 1.00 97.31 106 LEU A C 1
ATOM 814 O O . LEU A 1 106 ? 3.826 -2.962 -2.672 1.00 97.31 106 LEU A O 1
ATOM 818 N N . ALA A 1 107 ? 4.031 -3.058 -0.446 1.00 97.50 107 ALA A N 1
ATOM 819 C CA . ALA A 1 107 ? 4.466 -1.670 -0.297 1.00 97.50 107 ALA A CA 1
ATOM 820 C C . ALA A 1 107 ? 5.792 -1.419 -1.025 1.00 97.50 107 ALA A C 1
ATOM 822 O O . ALA A 1 107 ? 5.949 -0.379 -1.658 1.00 97.50 107 ALA A O 1
ATOM 823 N N . GLY A 1 108 ? 6.712 -2.388 -1.014 1.00 96.25 108 GLY A N 1
ATOM 824 C CA . GLY A 1 108 ? 7.936 -2.336 -1.812 1.00 96.25 108 GLY A CA 1
ATOM 825 C C . GLY A 1 108 ? 7.656 -2.185 -3.310 1.00 96.25 108 GLY A C 1
ATOM 826 O O . GLY A 1 108 ? 8.273 -1.346 -3.962 1.00 96.25 108 GLY A O 1
ATOM 827 N N . THR A 1 109 ? 6.678 -2.923 -3.850 1.00 95.44 109 THR A N 1
ATOM 828 C CA . THR A 1 109 ? 6.299 -2.800 -5.273 1.00 95.44 109 THR A CA 1
ATOM 829 C C . THR A 1 109 ? 5.731 -1.419 -5.605 1.00 95.44 109 THR A C 1
ATOM 831 O O . THR A 1 109 ? 6.099 -0.834 -6.622 1.00 95.44 109 THR A O 1
ATOM 834 N N . MET A 1 110 ? 4.910 -0.852 -4.714 1.00 96.94 110 MET A N 1
ATOM 835 C CA . MET A 1 110 ? 4.358 0.497 -4.873 1.00 96.94 110 MET A CA 1
ATOM 836 C C . MET A 1 110 ? 5.423 1.580 -4.732 1.00 96.94 110 MET A C 1
ATOM 838 O O . MET A 1 110 ? 5.365 2.585 -5.430 1.00 96.94 110 MET A O 1
ATOM 842 N N . LEU A 1 111 ? 6.421 1.377 -3.870 1.00 95.56 111 LEU A N 1
ATOM 843 C CA . LEU A 1 111 ? 7.545 2.296 -3.739 1.00 95.56 111 LEU A CA 1
ATOM 844 C C . LEU A 1 111 ? 8.375 2.342 -5.026 1.00 95.56 111 LEU A C 1
ATOM 846 O O . LEU A 1 111 ? 8.696 3.428 -5.501 1.00 95.56 111 LEU A O 1
ATOM 850 N N . VAL A 1 112 ? 8.693 1.180 -5.608 1.00 92.19 112 VAL A N 1
ATOM 851 C CA . VAL A 1 112 ? 9.401 1.111 -6.896 1.00 92.19 112 VAL A CA 1
ATOM 852 C C . VAL A 1 112 ? 8.579 1.794 -7.989 1.00 92.19 112 VAL A C 1
ATOM 854 O O . VAL A 1 112 ? 9.111 2.655 -8.682 1.00 92.19 112 VAL A O 1
ATOM 857 N N . ALA A 1 113 ? 7.281 1.485 -8.089 1.00 92.50 113 ALA A N 1
ATOM 858 C CA . ALA A 1 113 ? 6.385 2.117 -9.056 1.00 92.50 113 ALA A CA 1
ATOM 859 C C . ALA A 1 113 ? 6.345 3.648 -8.899 1.00 92.50 113 ALA A C 1
ATOM 861 O O . ALA A 1 113 ? 6.506 4.369 -9.882 1.00 92.50 113 ALA A O 1
ATOM 862 N N . LEU A 1 114 ? 6.248 4.147 -7.663 1.00 93.62 114 LEU A N 1
ATOM 863 C CA . LEU A 1 114 ? 6.237 5.579 -7.363 1.00 93.62 114 LEU A CA 1
ATOM 864 C C . LEU A 1 114 ? 7.549 6.277 -7.765 1.00 93.62 114 LEU A C 1
ATOM 866 O O . LEU A 1 114 ? 7.540 7.410 -8.245 1.00 93.62 114 LEU A O 1
ATOM 870 N N . VAL A 1 115 ? 8.691 5.606 -7.580 1.00 92.56 115 VAL A N 1
ATOM 871 C CA . VAL A 1 115 ? 10.005 6.114 -8.008 1.00 92.56 115 VAL A CA 1
ATOM 872 C C . VAL A 1 115 ? 10.115 6.144 -9.535 1.00 92.56 115 VAL A C 1
ATOM 874 O O . VAL A 1 115 ? 10.688 7.092 -10.086 1.00 92.56 115 VAL A O 1
ATOM 877 N N . THR A 1 116 ? 9.551 5.147 -10.218 1.00 90.38 116 THR A N 1
ATOM 878 C CA . THR A 1 116 ? 9.475 5.094 -11.681 1.00 90.38 116 THR A CA 1
ATOM 879 C C . THR A 1 116 ? 8.635 6.249 -12.236 1.00 90.38 116 THR A C 1
ATOM 881 O O . THR A 1 116 ? 9.095 6.973 -13.117 1.00 90.38 116 THR A O 1
ATOM 884 N N . GLU A 1 117 ? 7.464 6.524 -11.655 1.00 90.69 117 GLU A N 1
ATOM 885 C CA . GLU A 1 117 ? 6.562 7.608 -12.083 1.00 90.69 117 GLU A CA 1
ATOM 886 C C . GLU A 1 117 ? 6.808 8.954 -11.368 1.00 90.69 117 GLU A C 1
ATOM 888 O O . GLU A 1 117 ? 5.952 9.841 -11.354 1.00 90.69 117 GLU A O 1
ATOM 893 N N . ARG A 1 118 ? 8.008 9.164 -10.801 1.00 89.94 118 ARG A N 1
ATOM 894 C CA . ARG A 1 118 ? 8.334 10.325 -9.944 1.00 89.94 118 ARG A CA 1
ATOM 895 C C . ARG A 1 118 ? 7.967 11.691 -10.527 1.00 89.94 118 ARG A C 1
ATOM 897 O O . ARG A 1 118 ? 7.657 12.611 -9.779 1.00 89.94 118 ARG A O 1
ATOM 904 N N . LYS A 1 119 ? 8.051 11.852 -11.853 1.00 88.56 119 LYS A N 1
ATOM 905 C CA . LYS A 1 119 ? 7.731 13.119 -12.528 1.00 88.56 119 LYS A CA 1
ATOM 906 C C . LYS A 1 119 ? 6.240 13.424 -12.404 1.00 88.56 119 LYS A C 1
ATOM 908 O O . LYS A 1 119 ? 5.893 14.507 -11.948 1.00 88.56 119 LYS A O 1
ATOM 913 N N . GLN A 1 120 ? 5.402 12.435 -12.711 1.00 88.56 120 GLN A N 1
ATOM 914 C CA . GLN A 1 120 ? 3.952 12.523 -12.578 1.00 88.56 120 GLN A CA 1
ATOM 915 C C . GLN A 1 120 ? 3.552 12.729 -11.115 1.00 88.56 120 GLN A C 1
ATOM 917 O O . GLN A 1 120 ? 2.697 13.559 -10.819 1.00 88.56 120 GLN A O 1
ATOM 922 N N . PHE A 1 121 ? 4.236 12.057 -10.181 1.00 90.38 121 PHE A N 1
ATOM 923 C CA . PHE A 1 121 ? 4.031 12.308 -8.758 1.00 90.38 121 PHE A CA 1
ATOM 924 C C . PHE A 1 121 ? 4.330 13.767 -8.389 1.00 90.38 121 PHE A C 1
ATOM 926 O O . PHE A 1 121 ? 3.481 14.423 -7.799 1.00 90.38 121 PHE A O 1
ATOM 933 N N . LEU A 1 122 ? 5.485 14.320 -8.768 1.00 88.94 122 LEU A N 1
ATOM 934 C CA . LEU A 1 122 ? 5.826 15.721 -8.477 1.00 88.94 122 LEU A CA 1
ATOM 935 C C . LEU A 1 122 ? 4.854 16.717 -9.124 1.00 88.94 122 LEU A C 1
ATOM 937 O O . LEU A 1 122 ? 4.545 17.747 -8.530 1.00 88.94 122 LEU A O 1
ATOM 941 N N . GLU A 1 123 ? 4.374 16.415 -10.327 1.00 88.62 123 GLU A N 1
ATOM 942 C CA . GLU A 1 123 ? 3.367 17.218 -11.020 1.00 88.62 123 GLU A CA 1
ATOM 943 C C . GLU A 1 123 ? 2.015 17.181 -10.316 1.00 88.62 123 GLU A C 1
ATOM 945 O O . GLU A 1 123 ? 1.387 18.228 -10.196 1.00 88.62 123 GLU A O 1
ATOM 950 N N . SER A 1 124 ? 1.627 16.036 -9.749 1.00 87.69 124 SER A N 1
ATOM 951 C CA . SER A 1 124 ? 0.380 15.891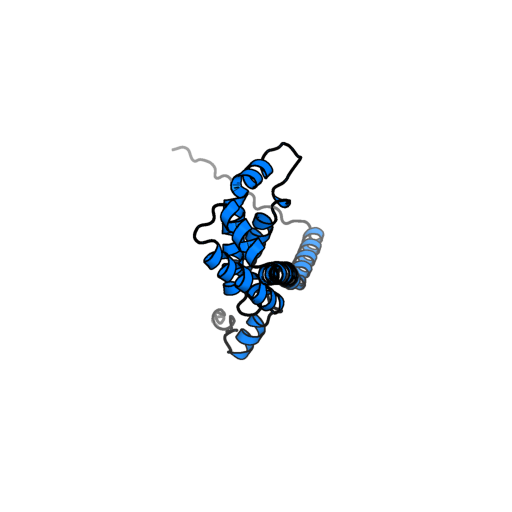 -8.988 1.00 87.69 124 SER A CA 1
ATOM 952 C C . SER A 1 124 ? 0.308 16.770 -7.730 1.00 87.69 124 SER A C 1
ATOM 954 O O . SER A 1 124 ? -0.770 17.064 -7.223 1.00 87.69 124 SER A O 1
ATOM 956 N N . TRP A 1 125 ? 1.460 17.219 -7.220 1.00 86.38 125 TRP A N 1
ATOM 957 C CA . TRP A 1 125 ? 1.549 18.147 -6.087 1.00 86.38 125 TRP A CA 1
ATOM 958 C C .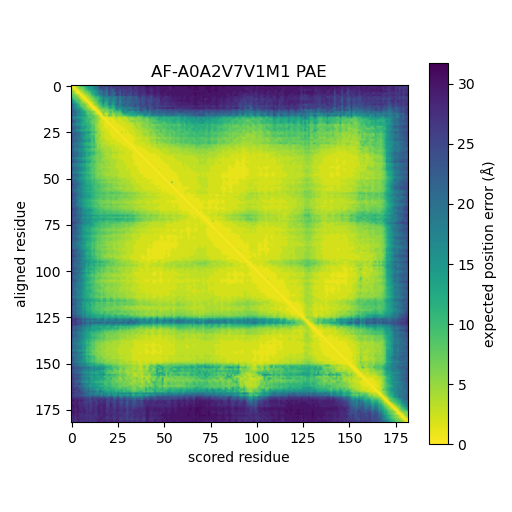 TRP A 1 125 ? 1.557 19.616 -6.500 1.00 86.38 125 TRP A C 1
ATOM 960 O O . TRP A 1 125 ? 1.546 20.500 -5.639 1.00 86.38 125 TRP A O 1
ATOM 970 N N . ARG A 1 126 ? 1.603 19.910 -7.802 1.00 85.62 126 ARG A N 1
ATOM 971 C CA . ARG A 1 126 ? 1.484 21.286 -8.277 1.00 85.62 126 ARG A CA 1
ATOM 972 C C . ARG A 1 126 ? 0.028 21.721 -8.145 1.00 85.62 126 ARG A C 1
ATOM 974 O O . ARG A 1 126 ? -0.895 20.973 -8.442 1.00 85.62 126 ARG A O 1
ATOM 981 N N . PHE A 1 127 ? -0.183 22.974 -7.750 1.00 72.94 127 PHE A N 1
ATOM 982 C CA . PHE A 1 127 ? -1.510 23.599 -7.687 1.00 72.94 127 PHE A CA 1
ATOM 983 C C . PHE A 1 127 ? -2.059 23.937 -9.094 1.00 72.94 127 PHE A C 1
ATOM 985 O O . PHE A 1 127 ? -2.615 25.011 -9.295 1.00 72.94 127 PHE A O 1
ATOM 992 N N . SER A 1 128 ? -1.863 23.060 -10.087 1.00 74.06 128 SER A N 1
ATOM 993 C CA . SER A 1 128 ? -2.423 23.206 -11.439 1.00 74.06 128 SER A CA 1
ATOM 994 C C . SER A 1 128 ? -3.866 22.703 -11.526 1.00 74.06 128 SER A C 1
ATOM 996 O O . SER A 1 128 ? -4.604 23.151 -12.393 1.00 74.06 128 SER A O 1
ATOM 998 N N . GLY A 1 129 ? -4.291 21.809 -10.622 1.00 69.62 129 GLY A N 1
ATOM 999 C CA . GLY A 1 129 ? -5.679 21.334 -10.527 1.00 69.62 129 GLY A CA 1
ATOM 1000 C C . GLY A 1 129 ? -6.086 20.259 -11.545 1.00 69.62 129 GLY A C 1
ATOM 1001 O O . GLY A 1 129 ? -7.215 19.786 -11.481 1.00 69.62 129 GLY A O 1
ATOM 1002 N N . GLU A 1 130 ? -5.192 19.859 -12.454 1.00 77.81 130 GLU A N 1
ATOM 1003 C CA . GLU A 1 130 ? -5.471 18.861 -13.502 1.00 77.81 130 GLU A CA 1
ATOM 1004 C C . GLU A 1 130 ? -5.240 17.413 -13.048 1.00 77.81 130 GLU A C 1
ATOM 1006 O O . GLU A 1 130 ? -5.958 16.513 -13.473 1.00 77.81 130 GLU A O 1
ATOM 1011 N N . VAL A 1 131 ? -4.247 17.187 -12.182 1.00 82.12 131 VAL A N 1
ATOM 1012 C CA . VAL A 1 131 ? -3.899 15.877 -11.615 1.00 82.12 131 VAL A CA 1
ATOM 1013 C C . VAL A 1 131 ? -3.557 16.095 -10.148 1.00 82.12 131 VAL A C 1
ATOM 1015 O O . VAL A 1 131 ? -2.729 16.949 -9.834 1.00 82.12 131 VAL A O 1
ATOM 1018 N N . GLY A 1 132 ? -4.203 15.361 -9.247 1.00 88.00 132 GLY A N 1
ATOM 1019 C CA . GLY A 1 132 ? -3.956 15.417 -7.809 1.00 88.00 132 GLY A CA 1
ATOM 1020 C C . GLY A 1 132 ? -3.168 14.205 -7.301 1.00 88.00 132 GLY A C 1
ATOM 1021 O O . GLY A 1 132 ? -3.088 13.180 -7.981 1.00 88.00 132 GLY A O 1
ATOM 1022 N N . PRO A 1 133 ? -2.620 14.244 -6.071 1.00 87.62 133 PRO A N 1
ATOM 1023 C CA . PRO A 1 133 ? -1.851 13.119 -5.524 1.00 87.62 133 PRO A CA 1
ATOM 1024 C C . PRO A 1 133 ? -2.673 11.831 -5.379 1.00 87.62 133 PRO A C 1
ATOM 1026 O O . PRO A 1 133 ? -2.117 10.738 -5.321 1.00 87.62 133 PRO A O 1
ATOM 1029 N N . THR A 1 134 ? -4.002 11.951 -5.321 1.00 90.44 134 THR A N 1
ATOM 1030 C CA . THR A 1 134 ? -4.944 10.825 -5.281 1.00 90.44 134 THR A CA 1
ATOM 1031 C C . THR A 1 134 ? -5.032 10.055 -6.595 1.00 90.44 134 THR A C 1
ATOM 1033 O O . THR A 1 134 ? -5.424 8.892 -6.568 1.00 90.44 134 THR A O 1
ATOM 1036 N N . ASP A 1 135 ? -4.650 10.668 -7.718 1.00 90.25 135 ASP A N 1
ATOM 1037 C CA . ASP A 1 135 ? -4.655 10.027 -9.040 1.00 90.25 135 ASP A CA 1
ATOM 1038 C C . ASP A 1 135 ? -3.427 9.127 -9.240 1.00 90.25 135 ASP A C 1
ATOM 1040 O O . ASP A 1 135 ? -3.385 8.285 -10.137 1.00 90.25 135 ASP A O 1
ATOM 1044 N N . ILE A 1 136 ? -2.428 9.263 -8.364 1.00 93.31 136 ILE A N 1
ATOM 1045 C CA . ILE A 1 136 ? -1.238 8.420 -8.339 1.00 93.31 136 ILE A CA 1
ATOM 1046 C C . ILE A 1 136 ? -1.547 7.172 -7.511 1.00 93.31 136 ILE A C 1
ATOM 1048 O O . ILE A 1 136 ? -1.351 7.136 -6.291 1.00 93.31 136 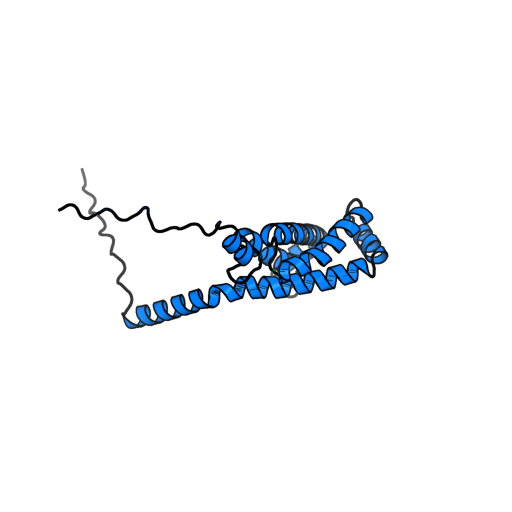ILE A O 1
ATOM 1052 N N . ALA A 1 137 ? -2.042 6.129 -8.178 1.00 93.31 137 ALA A N 1
ATOM 1053 C CA . ALA A 1 137 ? -2.461 4.888 -7.526 1.00 93.31 137 ALA A CA 1
ATOM 1054 C C . ALA A 1 137 ? -1.361 4.292 -6.628 1.00 93.31 137 ALA A C 1
ATOM 1056 O O . ALA A 1 137 ? -1.647 3.911 -5.490 1.00 93.31 137 ALA A O 1
ATOM 1057 N N . SER A 1 138 ? -0.099 4.293 -7.081 1.00 94.38 138 SER A N 1
ATOM 1058 C CA . SER A 1 138 ? 1.041 3.783 -6.306 1.00 94.38 138 SER A CA 1
ATOM 1059 C C . SER A 1 138 ? 1.218 4.523 -4.981 1.00 94.38 138 SER A C 1
ATOM 1061 O O . SER A 1 138 ? 1.522 3.906 -3.964 1.00 94.38 138 SER A O 1
ATOM 1063 N N . PHE A 1 139 ? 0.975 5.837 -4.953 1.00 95.25 139 PHE A N 1
ATOM 1064 C CA . PHE A 1 139 ? 1.074 6.645 -3.739 1.00 95.25 139 PHE A CA 1
ATOM 1065 C C . PHE A 1 139 ? -0.046 6.322 -2.745 1.00 95.25 139 PHE A C 1
ATOM 1067 O O . PHE A 1 139 ? 0.218 6.066 -1.568 1.00 95.25 139 PHE A O 1
ATOM 1074 N N . VAL A 1 140 ? -1.294 6.277 -3.220 1.00 95.81 140 VAL A N 1
ATOM 1075 C CA . VAL A 1 140 ? -2.456 5.946 -2.380 1.00 95.81 140 VAL A CA 1
ATOM 1076 C C . VAL A 1 140 ? -2.313 4.540 -1.798 1.00 95.81 140 VAL A C 1
ATOM 1078 O O . VAL A 1 140 ? -2.502 4.331 -0.598 1.00 95.81 140 VAL A O 1
ATOM 1081 N N . PHE A 1 141 ? -1.923 3.574 -2.630 1.00 96.81 141 PHE A N 1
ATOM 1082 C CA . PHE A 1 141 ? -1.749 2.187 -2.213 1.00 96.81 141 PHE A CA 1
ATOM 1083 C C . PHE A 1 141 ? -0.591 2.062 -1.223 1.00 96.81 141 PHE A C 1
ATOM 1085 O O . PHE A 1 141 ? -0.737 1.378 -0.212 1.00 96.81 141 PHE A O 1
ATOM 1092 N N . LEU A 1 142 ? 0.522 2.769 -1.447 1.00 97.06 142 LEU A N 1
ATOM 1093 C CA . LEU A 1 142 ? 1.656 2.792 -0.525 1.00 97.06 142 LEU A CA 1
ATOM 1094 C C . LEU A 1 142 ? 1.254 3.284 0.871 1.00 97.06 142 LEU A C 1
ATOM 1096 O O . LEU A 1 142 ? 1.620 2.648 1.858 1.00 97.06 142 LEU A O 1
ATOM 1100 N N . ILE A 1 143 ? 0.471 4.363 0.975 1.00 96.69 143 ILE A N 1
ATOM 1101 C CA . ILE A 1 143 ? 0.000 4.881 2.272 1.00 96.69 143 ILE A CA 1
ATOM 1102 C C . ILE A 1 143 ? -0.891 3.859 2.981 1.00 96.69 143 ILE A C 1
ATOM 1104 O O . ILE A 1 143 ? -0.716 3.605 4.174 1.00 96.69 143 ILE A O 1
ATOM 1108 N N . LEU A 1 144 ? -1.838 3.257 2.260 1.00 96.44 144 LEU A N 1
ATOM 1109 C CA . LEU A 1 144 ? -2.769 2.282 2.831 1.00 96.44 144 LEU A CA 1
ATOM 1110 C C . LEU A 1 144 ? -2.056 0.998 3.280 1.00 96.44 144 LEU A C 1
ATOM 1112 O O . LEU A 1 144 ? -2.360 0.463 4.348 1.00 96.44 144 LEU A O 1
ATOM 1116 N N . LEU A 1 145 ? -1.071 0.532 2.510 1.00 96.81 145 LEU A N 1
ATOM 1117 C CA . LEU A 1 145 ? -0.225 -0.600 2.886 1.00 96.81 145 LEU A CA 1
ATOM 1118 C C . LEU A 1 145 ? 0.671 -0.256 4.075 1.00 96.81 145 LEU A C 1
ATOM 1120 O O . LEU A 1 145 ? 0.756 -1.052 5.005 1.00 96.81 145 LEU A O 1
ATOM 1124 N N . ALA A 1 146 ? 1.290 0.928 4.098 1.00 96.31 146 ALA A N 1
ATOM 1125 C CA . ALA A 1 146 ? 2.096 1.385 5.229 1.00 96.31 146 ALA A CA 1
ATOM 1126 C C . ALA A 1 146 ? 1.260 1.456 6.514 1.00 96.31 146 ALA A C 1
ATOM 1128 O O . ALA A 1 146 ? 1.684 0.983 7.569 1.00 96.31 146 ALA A O 1
ATOM 1129 N N . TRP A 1 147 ? 0.031 1.964 6.420 1.00 95.38 147 TRP A N 1
ATOM 1130 C CA . TRP A 1 147 ? -0.916 1.938 7.527 1.00 95.38 147 TRP A CA 1
ATO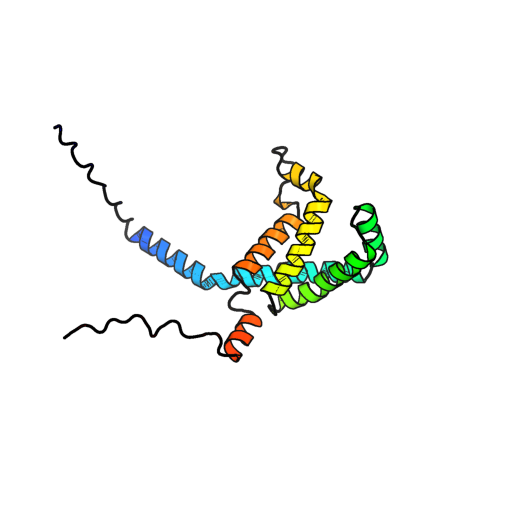M 1131 C C . TRP A 1 147 ? -1.210 0.500 7.987 1.00 95.38 147 TRP A C 1
ATOM 1133 O O . TRP A 1 147 ? -1.159 0.216 9.183 1.00 95.38 147 TRP A O 1
ATOM 1143 N N . LEU A 1 148 ? -1.419 -0.439 7.063 1.00 94.06 148 LEU A N 1
ATOM 1144 C CA . LEU A 1 148 ? -1.665 -1.842 7.400 1.00 94.06 148 LEU A CA 1
ATOM 1145 C C . LEU A 1 148 ? -0.436 -2.540 8.019 1.00 94.06 148 LEU A C 1
ATOM 1147 O O . LEU A 1 148 ? -0.589 -3.384 8.902 1.00 94.06 148 LEU A O 1
ATOM 1151 N N . VAL A 1 149 ? 0.782 -2.166 7.618 1.00 94.12 149 VAL A N 1
ATOM 1152 C CA . VAL A 1 149 ? 2.033 -2.638 8.241 1.00 94.12 149 VAL A CA 1
ATOM 1153 C C . VAL A 1 149 ? 2.122 -2.171 9.698 1.00 94.12 149 VAL A C 1
ATOM 1155 O O . VAL A 1 149 ? 2.442 -2.970 10.582 1.00 94.12 149 VAL A O 1
ATOM 1158 N N . LEU A 1 150 ? 1.805 -0.899 9.962 1.00 92.19 150 LEU A N 1
ATOM 1159 C CA . LEU A 1 150 ? 1.912 -0.291 11.292 1.00 92.19 150 LEU A CA 1
ATOM 1160 C C . LEU A 1 150 ? 0.803 -0.763 12.246 1.00 92.19 150 LEU A C 1
ATOM 1162 O O . LEU A 1 150 ? 1.083 -1.234 13.352 1.00 92.19 150 LEU A O 1
ATOM 1166 N N . TYR A 1 151 ? -0.454 -0.669 11.813 1.00 88.62 151 TYR A N 1
ATOM 1167 C CA . TYR A 1 151 ? -1.632 -0.954 12.640 1.00 88.62 151 TYR A CA 1
ATOM 1168 C C . TYR A 1 151 ? -2.053 -2.428 12.592 1.00 88.62 151 TYR A C 1
ATOM 1170 O O . TYR A 1 151 ? -2.706 -2.922 13.510 1.00 88.62 151 TYR A O 1
ATOM 1178 N N . GLY A 1 152 ? -1.597 -3.177 11.587 1.00 88.19 152 GLY A N 1
ATOM 1179 C CA . GLY A 1 152 ? -1.837 -4.608 11.461 1.00 88.19 152 GLY A CA 1
ATOM 1180 C C . GLY A 1 152 ? -3.196 -4.976 10.844 1.00 88.19 152 GLY A C 1
ATOM 1181 O O . GLY A 1 152 ? -3.935 -4.125 10.356 1.00 88.19 152 GLY A O 1
ATOM 1182 N N . PRO A 1 153 ? -3.539 -6.275 10.867 1.00 82.06 153 PRO A N 1
ATOM 1183 C CA . PRO A 1 153 ? -4.659 -6.839 10.105 1.00 82.06 153 PRO A CA 1
ATOM 1184 C C . PRO A 1 153 ? -6.063 -6.543 10.648 1.00 82.06 153 PRO A C 1
ATOM 1186 O O . PRO A 1 153 ? -7.059 -6.776 9.960 1.00 82.06 153 PRO A O 1
ATOM 1189 N N . GLY A 1 154 ? -6.174 -6.051 11.881 1.00 86.56 154 GLY A N 1
ATOM 1190 C CA . GLY A 1 154 ? -7.448 -5.944 12.590 1.00 86.56 154 GLY A CA 1
ATOM 1191 C C . GLY A 1 154 ? -7.990 -7.291 13.091 1.00 86.56 154 GLY A C 1
ATOM 1192 O O . GLY A 1 154 ? -7.438 -8.360 12.824 1.00 86.56 154 GLY A O 1
ATOM 1193 N N . VAL A 1 155 ? -9.095 -7.229 13.840 1.00 81.88 155 VAL A N 1
ATOM 1194 C CA . VAL A 1 155 ? -9.661 -8.378 14.579 1.00 81.88 155 VAL A CA 1
ATOM 1195 C C . VAL A 1 155 ? -10.295 -9.453 13.688 1.00 81.88 155 VAL A C 1
ATOM 1197 O O . VAL A 1 155 ? -10.412 -10.597 14.115 1.00 81.88 155 VAL A O 1
ATOM 1200 N N . VAL A 1 156 ? -10.692 -9.103 12.460 1.00 84.56 156 VAL A N 1
ATOM 1201 C CA . VAL A 1 156 ? -11.305 -10.026 11.486 1.00 84.56 156 VAL A CA 1
ATOM 1202 C C . VAL A 1 156 ? -10.247 -10.492 10.485 1.00 84.56 156 VAL A C 1
ATOM 1204 O O . VAL A 1 156 ? -10.229 -10.054 9.339 1.00 84.56 156 VAL A O 1
ATOM 1207 N N . SER A 1 157 ? -9.301 -11.322 10.913 1.00 83.69 157 SER A N 1
ATOM 1208 C CA . SER A 1 157 ? -8.209 -11.818 10.061 1.00 83.69 157 SER A CA 1
ATOM 1209 C C . SER A 1 157 ? -7.768 -13.223 10.468 1.00 83.69 157 SER A C 1
ATOM 1211 O O . SER A 1 157 ? -7.954 -13.613 11.624 1.00 83.69 157 SER A O 1
ATOM 1213 N N . LEU A 1 158 ? -7.165 -13.980 9.541 1.00 81.25 158 LEU A N 1
ATOM 1214 C CA . LEU A 1 158 ? -6.540 -15.258 9.899 1.00 81.25 158 LEU A CA 1
ATOM 1215 C C . LEU A 1 158 ? -5.366 -15.068 10.859 1.00 81.25 158 LEU A C 1
ATOM 1217 O O . LEU A 1 158 ? -5.192 -15.895 11.747 1.00 81.25 158 LEU A O 1
ATOM 1221 N N . ASP A 1 159 ? -4.629 -13.962 10.759 1.00 82.69 159 ASP A N 1
ATOM 1222 C CA . ASP A 1 159 ? -3.599 -13.595 11.734 1.00 82.69 159 ASP A CA 1
ATOM 1223 C C . ASP A 1 159 ? -4.172 -13.499 13.158 1.00 82.69 159 ASP A C 1
ATOM 1225 O O . ASP A 1 159 ? -3.587 -14.031 14.103 1.00 82.69 159 ASP A O 1
ATOM 1229 N N . ALA A 1 160 ? -5.344 -12.873 13.326 1.00 81.69 160 ALA A N 1
ATOM 1230 C CA . ALA A 1 160 ? -6.015 -12.791 14.622 1.00 81.69 160 ALA A CA 1
ATOM 1231 C C . ALA A 1 160 ? -6.510 -14.163 15.112 1.00 81.69 160 ALA A C 1
ATOM 1233 O O . ALA A 1 160 ? -6.440 -14.453 16.308 1.00 81.69 160 ALA A O 1
ATOM 1234 N N . LEU A 1 161 ? -6.987 -15.020 14.204 1.00 84.06 161 LEU A N 1
ATOM 1235 C CA . LEU A 1 161 ? -7.414 -16.382 14.531 1.00 84.06 161 LEU A CA 1
ATOM 1236 C C . LEU A 1 161 ? -6.227 -17.269 14.943 1.00 84.06 161 LEU A C 1
ATOM 1238 O O . LEU A 1 161 ? -6.312 -17.976 15.945 1.00 84.06 161 LEU A O 1
ATOM 1242 N N . LEU A 1 162 ? -5.102 -17.174 14.233 1.00 84.38 162 LEU A N 1
ATOM 1243 C CA . LEU A 1 162 ? -3.867 -17.892 14.542 1.00 84.38 162 LEU A CA 1
ATOM 1244 C C . LEU A 1 162 ? -3.265 -17.418 15.871 1.00 84.38 162 LEU A C 1
ATOM 1246 O O . LEU A 1 162 ? -2.902 -18.242 16.705 1.00 84.38 162 LEU A O 1
ATOM 1250 N N . ALA A 1 163 ? -3.226 -16.104 16.118 1.00 85.31 163 ALA A N 1
ATOM 1251 C CA . ALA A 1 163 ? -2.750 -15.550 17.386 1.00 85.31 163 ALA A CA 1
ATOM 1252 C C . ALA A 1 163 ? -3.591 -16.023 18.586 1.00 85.31 163 ALA A C 1
ATOM 1254 O O . ALA A 1 163 ? -3.042 -16.293 19.656 1.00 85.31 163 ALA A O 1
ATOM 1255 N N . ARG A 1 164 ? -4.913 -16.168 18.403 1.00 84.62 164 ARG A N 1
ATOM 1256 C CA . ARG A 1 164 ? -5.811 -16.761 19.408 1.00 84.62 164 ARG A CA 1
ATOM 1257 C C . ARG A 1 164 ? -5.531 -18.248 19.618 1.00 84.62 164 ARG A C 1
ATOM 1259 O O . ARG A 1 164 ? -5.434 -18.674 20.763 1.00 84.62 164 ARG A O 1
ATOM 1266 N N . GLY A 1 165 ? -5.367 -19.016 18.540 1.00 82.50 165 GLY A N 1
ATOM 1267 C CA . GLY A 1 165 ? -5.066 -20.450 18.608 1.00 82.50 165 GLY A CA 1
ATOM 1268 C C . GLY A 1 165 ? -3.708 -20.769 19.244 1.00 82.50 165 GLY A C 1
ATOM 1269 O O . GLY A 1 165 ? -3.583 -21.764 19.947 1.00 82.50 165 GLY A O 1
ATOM 1270 N N . LEU A 1 166 ? -2.711 -19.899 19.057 1.00 84.75 166 LEU A N 1
ATOM 1271 C CA . LEU A 1 166 ? -1.368 -20.034 19.636 1.00 84.75 166 LEU A CA 1
ATOM 1272 C C . LEU A 1 166 ? -1.251 -19.483 21.069 1.00 84.75 166 LEU A C 1
ATOM 1274 O O . LEU A 1 166 ? -0.158 -19.477 21.630 1.00 84.75 166 LEU A O 1
ATOM 1278 N N . GLY A 1 167 ? -2.339 -18.977 21.664 1.00 77.19 167 GLY A N 1
ATOM 1279 C CA . GLY A 1 167 ? -2.315 -18.405 23.016 1.00 77.19 167 GLY A CA 1
ATOM 1280 C C . GLY A 1 167 ? -1.497 -17.112 23.145 1.00 77.19 167 GLY A C 1
ATOM 1281 O O . GLY A 1 167 ? -1.227 -16.663 24.255 1.00 77.19 167 GLY A O 1
ATOM 1282 N N . LEU A 1 168 ? -1.129 -16.480 22.026 1.00 75.31 168 LEU A N 1
ATOM 1283 C CA . LEU A 1 168 ? -0.346 -15.238 21.989 1.00 75.31 168 LEU A CA 1
ATOM 1284 C C . LEU A 1 168 ? -1.186 -13.994 22.334 1.00 75.31 168 LEU A C 1
ATOM 1286 O O . LEU A 1 168 ? -0.644 -12.904 22.498 1.00 75.31 168 LEU A O 1
ATOM 1290 N N . GLY A 1 169 ? -2.508 -14.146 22.480 1.00 59.94 169 GLY A N 1
ATOM 1291 C CA . GLY A 1 169 ? -3.438 -13.114 22.958 1.00 59.94 169 GLY A CA 1
ATOM 1292 C C . GLY A 1 169 ? -3.350 -12.860 24.469 1.00 59.94 169 GLY A C 1
ATOM 1293 O O . GLY A 1 169 ? -4.375 -12.824 25.146 1.00 59.94 169 GLY A O 1
ATOM 1294 N N . GLY A 1 170 ? -2.133 -12.753 25.007 1.00 54.25 170 GLY A N 1
ATOM 1295 C CA . GLY A 1 170 ? -1.854 -12.667 26.437 1.00 54.25 170 GLY A CA 1
ATOM 1296 C C . GLY A 1 170 ? -2.426 -11.416 27.111 1.00 54.25 170 GLY A C 1
ATOM 1297 O O . GLY A 1 170 ? -1.870 -10.330 26.996 1.00 54.25 170 GLY A O 1
ATOM 1298 N N . LYS A 1 171 ? -3.518 -11.615 27.855 1.00 51.50 171 LYS A N 1
ATOM 1299 C CA . LYS A 1 171 ? -3.712 -11.218 29.264 1.00 51.50 171 LYS A CA 1
ATOM 1300 C C . LYS A 1 171 ? -3.029 -9.906 29.713 1.00 51.50 171 LYS A C 1
ATOM 1302 O O . LYS A 1 171 ? -2.083 -9.929 30.494 1.00 51.50 171 LYS A O 1
ATOM 1307 N N . THR A 1 172 ? -3.550 -8.753 29.308 1.00 49.34 172 THR A N 1
ATOM 1308 C CA . THR A 1 172 ? -3.285 -7.479 30.000 1.00 49.34 172 THR A CA 1
ATOM 1309 C C . THR A 1 172 ? -4.399 -7.218 31.008 1.00 49.34 172 THR A C 1
ATOM 1311 O O . THR A 1 172 ? -5.311 -6.492 30.654 1.00 49.34 172 THR A O 1
ATOM 1314 N N . ASP A 1 173 ? -4.370 -7.822 32.205 1.00 49.88 173 ASP A N 1
ATOM 1315 C CA . ASP A 1 173 ? -5.260 -7.386 33.311 1.00 49.88 173 ASP A CA 1
ATOM 1316 C C . ASP A 1 173 ? -4.809 -7.725 34.758 1.00 49.88 173 ASP A C 1
ATOM 1318 O O . ASP A 1 173 ? -5.432 -7.237 35.691 1.00 49.88 173 ASP A O 1
ATOM 1322 N N . ASP A 1 174 ? -3.708 -8.448 35.023 1.00 48.53 174 ASP A N 1
ATOM 1323 C CA . ASP A 1 174 ? -3.402 -8.888 36.413 1.00 48.53 174 ASP A CA 1
ATOM 1324 C C . ASP A 1 174 ? -2.296 -8.111 37.171 1.00 48.53 174 ASP A C 1
ATOM 1326 O O . ASP A 1 174 ? -1.945 -8.493 38.286 1.00 48.53 174 ASP A O 1
ATOM 1330 N N . ALA A 1 175 ? -1.731 -7.018 36.641 1.00 49.59 175 ALA A N 1
ATOM 1331 C CA . ALA A 1 175 ? -0.577 -6.346 37.279 1.00 49.59 175 ALA A CA 1
ATOM 1332 C C . ALA A 1 175 ? -0.826 -4.921 37.817 1.00 49.59 175 ALA A C 1
ATOM 1334 O O . ALA A 1 175 ? 0.129 -4.244 38.194 1.00 49.59 175 ALA A O 1
ATOM 1335 N N . ALA A 1 176 ? -2.073 -4.442 37.879 1.00 51.56 176 ALA A N 1
ATOM 1336 C CA . ALA A 1 176 ? -2.356 -3.080 38.346 1.00 51.56 176 ALA A CA 1
ATOM 1337 C C . ALA A 1 176 ? -3.634 -2.960 39.194 1.00 51.56 176 ALA A C 1
ATOM 1339 O O . ALA A 1 176 ? -4.474 -2.100 38.949 1.00 51.56 176 ALA A O 1
ATOM 1340 N N . SER A 1 177 ? -3.767 -3.773 40.243 1.00 47.19 177 SER A N 1
ATOM 1341 C CA . SER A 1 177 ? -4.593 -3.390 41.395 1.00 47.19 177 SER A CA 1
ATOM 1342 C C . SER A 1 177 ? -3.700 -3.268 42.632 1.00 47.19 177 SER A C 1
ATOM 1344 O O . SER A 1 177 ? -3.276 -4.295 43.173 1.00 47.19 177 SER A O 1
ATOM 1346 N N . PRO A 1 178 ? -3.396 -2.056 43.127 1.00 59.28 178 PRO A N 1
ATOM 1347 C CA . PRO A 1 178 ? -2.946 -1.921 44.501 1.00 59.28 178 PRO A CA 1
ATOM 1348 C C . PRO A 1 178 ? -4.125 -2.334 45.387 1.00 59.28 178 PRO A C 1
ATOM 1350 O O . PRO A 1 178 ? -5.195 -1.728 45.321 1.00 59.28 178 PRO A O 1
ATOM 1353 N N . ARG A 1 179 ? -3.956 -3.395 46.183 1.00 58.19 179 ARG A N 1
ATOM 1354 C CA . ARG A 1 179 ? -4.915 -3.721 47.246 1.00 58.19 179 ARG A CA 1
ATOM 1355 C C . ARG A 1 179 ? -5.058 -2.487 48.150 1.00 58.19 179 ARG A C 1
ATOM 1357 O O . ARG A 1 179 ? -4.026 -1.924 48.522 1.00 58.19 179 ARG A O 1
ATOM 1364 N N . PRO A 1 180 ? -6.277 -2.057 48.516 1.00 60.06 180 PRO A N 1
ATOM 1365 C CA . PRO A 1 180 ? -6.432 -1.035 49.539 1.00 60.06 180 PRO A CA 1
ATOM 1366 C C . PRO A 1 180 ? -5.856 -1.583 50.849 1.00 60.06 180 PRO A C 1
ATOM 1368 O O . PRO A 1 180 ? -6.227 -2.674 51.285 1.00 60.06 180 PRO A O 1
ATOM 1371 N N . ALA A 1 181 ? -4.895 -0.859 51.423 1.00 64.88 181 ALA A N 1
ATOM 1372 C CA . ALA A 1 181 ? -4.390 -1.147 52.756 1.00 64.88 181 ALA A CA 1
ATOM 1373 C C . ALA A 1 181 ? -5.532 -0.937 53.760 1.00 64.88 181 ALA A C 1
ATOM 1375 O O . ALA A 1 181 ? -6.203 0.098 53.720 1.00 64.88 181 ALA A O 1
ATOM 1376 N N . ALA A 1 182 ? -5.766 -1.964 54.576 1.00 63.09 182 ALA A N 1
ATOM 1377 C CA . ALA A 1 182 ? -6.620 -1.918 55.756 1.00 63.09 182 ALA A CA 1
ATOM 1378 C C . ALA A 1 182 ? -5.984 -1.063 56.860 1.00 63.09 182 ALA A C 1
ATOM 1380 O O . ALA A 1 182 ? -4.732 -0.997 56.895 1.00 63.09 182 ALA A O 1
#

Foldseek 3Di:
DDDDDDDDPDDDDDDDPVVVVVVVVVVVVCVVCVQVLLLVLLQVQLVVLQVVLVVCVVVVVVQLVVCVVLVNPPSNVVSVLSSCLSNVLSVCSNQQHPLLVSLVSNLVVLVVVCVSCVVLCVVLPDPPPPHHNVNSPSSVSNVSSVCCNVVHRGCRHVVNVVCVVVVVPDDPDDPDDDDPDD

Radius of gyration: 24.61 Å; Cα contacts (8 Å, |Δi|>4): 172; chains: 1; bounding box: 43×63×78 Å

Secondary structure (DSSP, 8-state):
---PPP---PPPPPPPHHHHHHHHHHHHHHHHHTTHHHHHHHHHHHHHHHHHHHHHHHTHHHHHHHHHHTT-SSHHHHHHHHHHHHHHHHHHHHHTSSHHHHHHHHHHHHHHHHHHTHHHHHHHTSTTSSS-GGG-HHHHHHHHHHHHHHH-S-SSSHHHHHHHHTT-S----SS--PPPP-

Solvent-accessible surface area (backbone atoms only — not comparable to full-atom values): 10042 Å² total; per-residue (Å²): 138,86,81,78,81,80,82,77,80,77,75,79,78,79,74,58,72,66,58,54,50,54,53,53,51,51,53,50,53,49,61,74,48,52,49,50,58,40,38,52,52,25,41,54,51,10,48,50,30,25,54,52,10,48,51,35,61,74,41,41,68,62,45,22,52,50,33,46,77,66,66,44,79,62,23,61,65,48,40,56,52,50,25,49,46,27,27,55,32,8,52,32,29,47,58,17,42,61,32,40,62,40,28,48,54,54,27,51,55,22,49,53,48,40,63,68,44,39,66,63,55,59,53,15,71,41,95,77,79,83,48,48,60,78,74,38,57,38,54,51,49,27,53,55,24,50,48,33,41,74,74,33,46,40,78,79,19,47,48,45,51,50,36,55,75,69,61,69,71,70,82,89,77,86,86,81,74,82,75,82,81,129

pLDDT: mean 86.87, std 13.01, range [47.19, 98.12]

Nearest PDB structures (foldseek):
  6h7w-assembly1_B  TM=2.329E-01  e=9.215E+00  Thermochaetoides thermophila DSM 1495
  5c5b-assembly2_C  TM=1.835E-01  e=7.952E+00  Homo sapiens

Mean predicted aligned error: 9.7 Å

Sequence (182 aa):
MSRHPAVKRRSPMPAPSFVQRLARLGLRAAAALAFLAPLLTRITLGHAFFLTGRGKLANFETFVSFLGEQGVPWPEMNAHVVARLEYYGGMLLVIGLLTRLVALGLAGTMLVALVTERKQFLESWRFSGEVGPTDIASFVFLILLAWLVLYGPGVVSLDALLARGLGLGGKTDDAASPRPAA